Protein AF-A0A7K5AFE0-F1 (afdb_monomer)

Nearest PDB structures (foldseek):
  7egh-assembly1_f  TM=9.446E-01  e=2.004E-07  Homo sapiens
  7edx-assembly1_f  TM=9.447E-01  e=2.098E-07  Homo sapiens
  5fur-assembly1_K  TM=8.994E-01  e=3.032E-07  Homo sapiens
  5fur-assembly1_J  TM=9.263E-01  e=5.774E-07  Homo sapiens
  7kts-assembly1_F  TM=8.504E-01  e=9.514E-02  Homo sapiens

Secondary structure (DSSP, 8-state):
---GGG--------SS---TTGGGS-HHHHHHHHHHHHHHHSS-HHHHHHHHHHHHH-TT-GGGHHHHHHHHHGGGGGTT-HHHHHHHHHHHHHHHH-TT---TTHHHHHHHHHHHHHHS--GGGGSTTS-HHHHHHHHHHHHHHHHHHSHHHHHHHHHHHHHHHHHHHH-TTS-HHHHHHHHHHHHHH---

Organism: NCBI:txid1118519

Structure (mmCIF, N/CA/C/O backbone):
data_AF-A0A7K5AFE0-F1
#
_entry.id   AF-A0A7K5AFE0-F1
#
loop_
_atom_site.group_PDB
_atom_site.id
_atom_site.type_symbol
_atom_site.label_atom_id
_atom_site.label_alt_id
_atom_site.label_comp_id
_atom_site.label_asym_id
_atom_site.label_entity_id
_atom_site.label_seq_id
_atom_site.pdbx_PDB_ins_code
_atom_site.Cartn_x
_atom_site.Cartn_y
_atom_site.Cartn_z
_atom_site.occupancy
_atom_site.B_iso_or_equiv
_atom_site.auth_seq_id
_atom_site.auth_comp_id
_atom_site.auth_asym_id
_atom_site.auth_atom_id
_atom_site.pdbx_PDB_model_num
ATOM 1 N N . VAL A 1 1 ? 12.881 -7.864 16.162 1.00 34.25 1 VAL A N 1
ATOM 2 C CA . VAL A 1 1 ? 13.047 -6.557 15.485 1.00 34.25 1 VAL A CA 1
ATOM 3 C C . VAL A 1 1 ? 12.358 -5.499 16.336 1.00 34.25 1 VAL A C 1
ATOM 5 O O . VAL A 1 1 ? 11.159 -5.604 16.551 1.00 34.25 1 VAL A O 1
ATOM 8 N N . HIS A 1 2 ? 13.109 -4.570 16.933 1.00 27.45 2 HIS A N 1
ATOM 9 C CA . HIS A 1 2 ? 12.542 -3.479 17.733 1.00 27.45 2 HIS A CA 1
ATOM 10 C C . HIS A 1 2 ? 11.966 -2.448 16.761 1.00 27.45 2 HIS A C 1
ATOM 12 O O . HIS A 1 2 ? 12.715 -1.742 16.092 1.00 27.45 2 HIS A O 1
ATOM 18 N N . VAL A 1 3 ? 10.646 -2.433 16.597 1.00 38.06 3 VAL A N 1
ATOM 19 C CA . VAL A 1 3 ? 9.990 -1.513 15.670 1.00 38.06 3 VAL A CA 1
ATOM 20 C C . VAL A 1 3 ? 9.892 -0.147 16.352 1.00 38.06 3 VAL A C 1
ATOM 22 O O . VAL A 1 3 ? 9.158 0.022 17.323 1.00 38.06 3 VAL A O 1
ATOM 25 N N . SER A 1 4 ? 10.656 0.824 15.853 1.00 40.50 4 SER A N 1
ATOM 26 C CA . SER A 1 4 ? 10.898 2.154 16.436 1.00 40.50 4 SER A CA 1
ATOM 27 C C . SER A 1 4 ? 9.678 3.085 16.545 1.00 40.50 4 SER A C 1
ATOM 29 O O . SER A 1 4 ? 9.842 4.275 16.782 1.00 40.50 4 SER A O 1
ATOM 31 N N . TYR A 1 5 ? 8.446 2.590 16.396 1.00 45.12 5 TYR A N 1
ATOM 32 C CA . TYR A 1 5 ? 7.235 3.414 16.519 1.00 45.12 5 TYR A CA 1
ATOM 33 C C . TYR A 1 5 ? 6.861 3.752 17.970 1.00 45.12 5 TYR A C 1
ATOM 35 O O . TYR A 1 5 ? 5.897 4.482 18.189 1.00 45.12 5 TYR A O 1
ATOM 43 N N . LEU A 1 6 ? 7.586 3.209 18.952 1.00 40.53 6 LEU A N 1
ATOM 44 C CA . LEU A 1 6 ? 7.249 3.320 20.372 1.00 40.53 6 LEU A CA 1
ATOM 45 C C . LEU A 1 6 ? 8.209 4.193 21.187 1.00 40.53 6 LEU A C 1
ATOM 47 O O . LEU A 1 6 ? 7.890 4.476 22.338 1.00 40.53 6 LEU A O 1
ATOM 51 N N . ASP A 1 7 ? 9.342 4.636 20.632 1.00 36.66 7 ASP A N 1
ATOM 52 C CA . ASP A 1 7 ? 10.357 5.335 21.428 1.00 36.66 7 ASP A CA 1
ATOM 53 C C . ASP A 1 7 ? 10.446 6.824 21.071 1.00 36.66 7 ASP A C 1
ATOM 55 O O . ASP A 1 7 ? 10.984 7.230 20.041 1.00 36.66 7 ASP A O 1
ATOM 59 N N . GLY A 1 8 ? 9.865 7.656 21.935 1.00 40.66 8 GLY A N 1
ATOM 60 C CA . GLY A 1 8 ? 9.765 9.108 21.788 1.00 40.66 8 GLY A CA 1
ATOM 61 C C . GLY A 1 8 ? 11.057 9.874 22.085 1.00 40.66 8 GLY A C 1
ATOM 62 O O . GLY A 1 8 ? 10.986 10.989 22.601 1.00 40.66 8 GLY A O 1
ATOM 63 N N . LYS A 1 9 ? 12.237 9.306 21.809 1.00 38.81 9 LYS A N 1
ATOM 64 C CA . LYS A 1 9 ? 13.525 9.995 21.985 1.00 38.81 9 LYS A CA 1
ATOM 65 C C . LYS A 1 9 ? 14.525 9.630 20.890 1.00 38.81 9 LYS A C 1
ATOM 67 O O . LYS A 1 9 ? 15.279 8.673 21.005 1.00 38.81 9 LYS A O 1
ATOM 72 N N . GLY A 1 10 ? 14.585 10.468 19.860 1.00 30.08 10 GLY A N 1
ATOM 73 C CA . GLY A 1 10 ? 15.650 10.442 18.862 1.00 30.08 10 GLY A CA 1
ATOM 74 C C . GLY A 1 10 ? 15.588 11.672 17.967 1.00 30.08 10 GLY A C 1
ATOM 75 O O . GLY A 1 10 ? 14.703 11.784 17.129 1.00 30.08 10 GLY A O 1
ATOM 76 N N . ASN A 1 11 ? 16.516 12.606 18.172 1.00 40.31 11 ASN A N 1
ATOM 77 C CA . ASN A 1 11 ? 16.779 13.726 17.268 1.00 40.31 11 ASN A CA 1
ATOM 78 C C . ASN A 1 11 ? 17.201 13.175 15.899 1.00 40.31 11 ASN A C 1
ATOM 80 O O . ASN A 1 11 ? 18.209 12.479 15.868 1.00 40.31 11 ASN A O 1
ATOM 84 N N . LEU A 1 12 ? 16.482 13.508 14.820 1.00 35.62 12 LEU A N 1
ATOM 85 C CA . LEU A 1 12 ? 16.911 13.522 13.409 1.00 35.62 12 LEU A CA 1
ATOM 86 C C . LEU A 1 12 ? 15.818 14.243 12.580 1.00 35.62 12 LEU A C 1
ATOM 88 O O . LEU A 1 12 ? 14.652 14.250 12.959 1.00 35.62 12 LEU A O 1
ATOM 92 N N . GLU A 1 13 ? 16.247 14.910 11.509 1.00 30.45 13 GLU A N 1
ATOM 93 C CA . GLU A 1 13 ? 15.570 15.888 10.627 1.00 30.45 13 GLU A CA 1
ATOM 94 C C . GLU A 1 13 ? 14.083 15.629 10.260 1.00 30.45 13 GLU A C 1
ATOM 96 O O . GLU A 1 13 ? 13.631 14.485 10.298 1.00 30.45 13 GLU A O 1
ATOM 101 N N . PRO A 1 14 ? 13.293 16.662 9.864 1.00 35.84 14 PRO A N 1
ATOM 102 C CA . PRO A 1 14 ? 11.829 16.603 9.821 1.00 35.84 14 PRO A CA 1
ATOM 103 C C . PRO A 1 14 ? 11.301 15.805 8.617 1.00 35.84 14 PRO A C 1
ATOM 105 O O . PRO A 1 14 ? 10.732 16.348 7.672 1.00 35.84 14 PRO A O 1
ATOM 108 N N . GLN A 1 15 ? 11.441 14.485 8.664 1.00 39.41 15 GLN A N 1
ATOM 109 C CA . GLN A 1 15 ? 10.591 13.576 7.911 1.00 39.41 15 GLN A CA 1
ATOM 110 C C . GLN A 1 15 ? 9.319 13.366 8.720 1.00 39.41 15 GLN A C 1
ATOM 112 O O . GLN A 1 15 ? 9.342 12.646 9.710 1.00 39.41 15 GLN A O 1
ATOM 117 N N . GLY A 1 16 ? 8.248 14.055 8.304 1.00 42.41 16 GLY A N 1
ATOM 118 C CA . GLY A 1 16 ? 6.865 13.855 8.749 1.00 42.41 16 GLY A CA 1
ATOM 119 C C . GLY A 1 16 ? 6.759 13.426 10.204 1.00 42.41 16 GLY A C 1
ATOM 120 O O . GLY A 1 16 ? 6.582 12.238 10.469 1.00 42.41 16 GLY A O 1
ATOM 121 N N . SER A 1 17 ? 6.916 14.387 11.118 1.00 38.59 17 SER A N 1
ATOM 122 C CA . SER A 1 17 ? 6.748 14.165 12.549 1.00 38.59 17 SER A CA 1
ATOM 123 C C . SER A 1 17 ? 5.548 13.253 12.792 1.00 38.59 17 SER A C 1
ATOM 125 O O . SER A 1 17 ? 4.467 13.491 12.244 1.00 38.59 17 SER A O 1
ATOM 127 N N . VAL A 1 18 ? 5.733 12.219 13.630 1.00 48.12 18 VAL A N 1
ATOM 128 C CA . VAL A 1 18 ? 4.611 11.613 14.360 1.00 48.12 18 VAL A CA 1
ATOM 129 C C . VAL A 1 18 ? 3.761 12.803 14.784 1.00 48.12 18 VAL A C 1
ATOM 131 O O . VAL A 1 18 ? 4.328 13.713 15.408 1.00 48.12 18 VAL A O 1
ATOM 134 N N . PRO A 1 19 ? 2.484 12.908 14.366 1.00 46.47 19 PRO A N 1
ATOM 135 C CA . PRO A 1 19 ? 1.716 14.086 14.713 1.00 46.47 19 PRO A CA 1
ATOM 136 C C . PRO A 1 19 ? 1.857 14.265 16.221 1.00 46.47 19 PRO A C 1
ATOM 138 O O . PRO A 1 19 ? 1.847 13.277 16.963 1.00 46.47 19 PRO A O 1
ATOM 141 N N . SER A 1 20 ? 2.038 15.508 16.670 1.00 46.28 20 SER A N 1
ATOM 142 C CA . SER A 1 20 ? 2.162 15.915 18.080 1.00 46.28 20 SER A CA 1
ATOM 143 C C . SER A 1 20 ? 0.898 15.590 18.917 1.00 46.28 20 SER A C 1
ATOM 145 O O . SER A 1 20 ? 0.589 16.267 19.889 1.00 46.28 20 SER A O 1
ATOM 147 N N . ALA A 1 21 ? 0.154 14.566 18.506 1.00 49.53 21 ALA A N 1
ATOM 148 C CA . ALA A 1 21 ? -1.173 14.132 18.870 1.00 49.53 21 ALA A CA 1
ATOM 149 C C . ALA A 1 21 ? -1.161 12.820 19.671 1.00 49.53 21 ALA A C 1
ATOM 151 O O . ALA A 1 21 ? -2.219 12.349 20.072 1.00 49.53 21 ALA A O 1
ATOM 152 N N . VAL A 1 22 ? -0.015 12.182 19.956 1.00 50.69 22 VAL A N 1
ATOM 153 C CA . VAL A 1 22 ? -0.033 11.054 20.921 1.00 50.69 22 VAL A CA 1
ATOM 154 C C . VAL A 1 22 ? -0.581 11.530 22.282 1.00 50.69 22 VAL A C 1
ATOM 156 O O . VAL A 1 22 ? -1.236 10.764 22.977 1.00 50.69 22 VAL A O 1
ATOM 159 N N . SER A 1 23 ? -0.435 12.822 22.601 1.00 52.59 23 SER A N 1
ATOM 160 C CA . SER A 1 23 ? -1.019 13.476 23.781 1.00 52.59 23 SER A CA 1
ATOM 161 C C . SER A 1 23 ? -2.531 13.750 23.713 1.00 52.59 23 SER A C 1
ATOM 163 O O . SER A 1 23 ? -3.082 14.233 24.698 1.00 52.59 23 SER A O 1
ATOM 165 N N . THR A 1 24 ? -3.218 13.467 22.599 1.00 70.06 24 THR A N 1
ATOM 166 C CA . THR A 1 24 ? -4.665 13.731 22.440 1.00 70.06 24 THR A CA 1
ATOM 167 C C . THR A 1 24 ? -5.524 12.471 22.342 1.00 70.06 24 THR A C 1
ATOM 169 O O . THR A 1 24 ? -6.743 12.578 22.221 1.00 70.06 24 THR A O 1
ATOM 172 N N . LEU A 1 25 ? -4.924 11.276 22.365 1.00 85.12 25 LEU A N 1
ATOM 173 C CA . LEU A 1 25 ? -5.684 10.027 22.419 1.00 85.12 25 LEU A CA 1
ATOM 174 C C . LEU A 1 25 ? -6.084 9.708 23.858 1.00 85.12 25 LEU A C 1
ATOM 176 O O . LEU A 1 25 ? -5.315 9.925 24.790 1.00 85.12 25 LEU A O 1
ATOM 180 N N . THR A 1 26 ? -7.275 9.140 24.031 1.00 91.69 26 THR A N 1
ATOM 181 C CA . THR A 1 26 ? -7.642 8.520 25.307 1.00 91.69 26 THR A CA 1
ATOM 182 C C . THR A 1 26 ? -6.790 7.273 25.544 1.00 91.69 26 THR A C 1
ATOM 184 O O . THR A 1 26 ? -6.351 6.620 24.592 1.00 91.69 26 THR A O 1
ATOM 187 N N . ASP A 1 27 ? -6.611 6.889 26.809 1.00 92.31 27 ASP A N 1
ATOM 188 C CA . ASP A 1 27 ? -5.892 5.659 27.170 1.00 92.31 27 ASP A CA 1
ATOM 189 C C . ASP A 1 27 ? -6.473 4.418 26.481 1.00 92.31 27 ASP A C 1
ATOM 191 O O . ASP A 1 27 ? -5.738 3.509 26.097 1.00 92.31 27 ASP A O 1
ATOM 195 N N . GLU A 1 28 ? -7.795 4.374 26.296 1.00 93.44 28 GLU A N 1
ATOM 196 C CA . GLU A 1 28 ? -8.475 3.282 25.597 1.00 93.44 28 GLU A CA 1
ATOM 197 C C . GLU A 1 28 ? -8.104 3.227 24.112 1.00 93.44 28 GLU A C 1
ATOM 199 O O . GLU A 1 28 ? -7.771 2.155 23.605 1.00 93.44 28 GLU A O 1
ATOM 204 N N . LEU A 1 29 ? -8.101 4.373 23.421 1.00 94.19 29 LEU A N 1
ATOM 205 C CA . LEU A 1 29 ? -7.719 4.4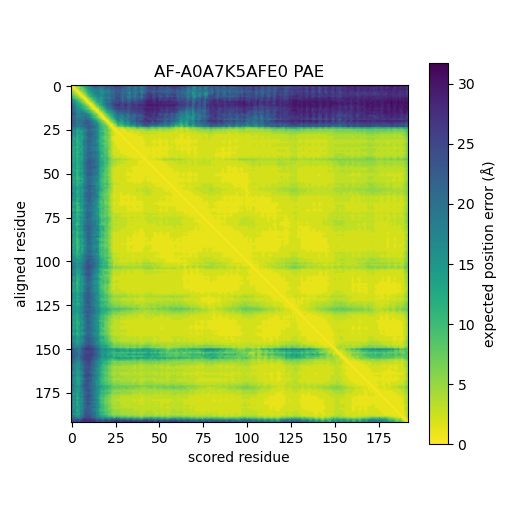51 22.009 1.00 94.19 29 LEU A CA 1
ATOM 206 C C . LEU A 1 29 ? -6.237 4.128 21.810 1.00 94.19 29 LEU A C 1
ATOM 208 O O . LEU A 1 29 ? -5.889 3.415 20.869 1.00 94.19 29 LEU A O 1
ATOM 212 N N . LEU A 1 30 ? -5.369 4.597 22.711 1.00 93.88 30 LEU A N 1
ATOM 213 C CA . LEU A 1 30 ? -3.944 4.282 22.674 1.00 93.88 30 LEU A CA 1
ATOM 214 C C . LEU A 1 30 ? -3.699 2.783 22.887 1.00 93.88 30 LEU A C 1
ATOM 216 O O . LEU A 1 30 ? -2.960 2.166 22.116 1.00 93.88 30 LEU A O 1
ATOM 220 N N . LYS A 1 31 ? -4.353 2.174 23.885 1.00 95.56 31 LYS A N 1
ATOM 221 C CA . LYS A 1 31 ? -4.280 0.724 24.115 1.00 95.56 31 LYS A CA 1
ATOM 222 C C . LYS A 1 31 ? -4.774 -0.042 22.898 1.00 95.56 31 LYS A C 1
ATOM 224 O O . LYS A 1 31 ? -4.084 -0.956 22.455 1.00 95.56 31 LYS A O 1
ATOM 229 N N . TYR A 1 32 ? -5.923 0.328 22.338 1.00 97.12 32 TYR A N 1
ATOM 230 C CA . TYR A 1 32 ? -6.453 -0.313 21.137 1.00 97.12 32 TYR A CA 1
ATOM 231 C C . TYR A 1 32 ? -5.453 -0.227 19.971 1.00 97.12 32 TYR A C 1
ATOM 233 O O . TYR A 1 32 ? -5.107 -1.252 19.385 1.00 97.12 32 TYR A O 1
ATOM 241 N N . TYR A 1 33 ? -4.912 0.965 19.692 1.00 96.81 33 TYR A N 1
ATOM 242 C CA . TYR A 1 33 ? -3.908 1.177 18.646 1.00 96.81 33 TYR A CA 1
ATOM 243 C C . TYR A 1 33 ? -2.680 0.272 18.827 1.00 96.81 33 TYR A C 1
ATOM 245 O O . TYR A 1 33 ? -2.241 -0.377 17.874 1.00 96.81 33 TYR A O 1
ATOM 253 N N . GLN A 1 34 ? -2.153 0.177 20.051 1.00 96.00 34 GLN A N 1
ATOM 254 C CA . GLN A 1 34 ? -1.007 -0.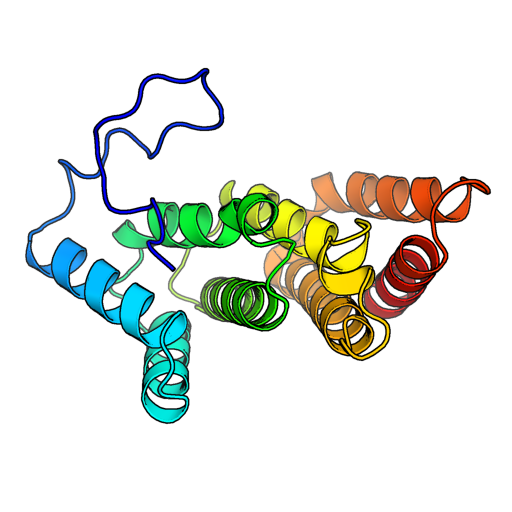677 20.369 1.00 96.00 34 GLN A CA 1
ATOM 255 C C . GLN A 1 34 ? -1.318 -2.167 20.170 1.00 96.00 34 GLN A C 1
ATOM 257 O O . GLN A 1 34 ? -0.512 -2.881 19.572 1.00 96.00 34 GLN A O 1
ATOM 262 N N . HIS A 1 35 ? -2.481 -2.640 20.632 1.00 97.06 35 HIS A N 1
ATOM 263 C CA . HIS A 1 35 ? -2.881 -4.044 20.495 1.00 97.06 35 HIS A CA 1
ATOM 264 C C . HIS A 1 35 ? -3.058 -4.436 19.030 1.00 97.06 35 HIS A C 1
ATOM 266 O O . HIS A 1 35 ? -2.531 -5.462 18.606 1.00 97.06 35 HIS A O 1
ATOM 272 N N . VAL A 1 36 ? -3.741 -3.601 18.247 1.00 97.88 36 VAL A N 1
ATOM 273 C CA . VAL A 1 36 ? -3.977 -3.844 16.819 1.00 97.88 36 VAL A CA 1
ATOM 274 C C . VAL A 1 36 ? -2.668 -3.811 16.040 1.00 97.88 36 VAL A C 1
ATOM 276 O O . VAL A 1 36 ? -2.403 -4.716 15.254 1.00 97.88 36 VAL A O 1
ATOM 279 N N . THR A 1 37 ? -1.802 -2.827 16.290 1.00 96.88 37 THR A N 1
ATOM 280 C CA . THR A 1 37 ? -0.499 -2.743 15.611 1.00 96.88 37 THR A CA 1
ATOM 281 C C . THR A 1 37 ? 0.363 -3.966 15.923 1.00 96.88 37 THR A C 1
ATOM 283 O O . THR A 1 37 ? 0.931 -4.570 15.016 1.00 96.88 37 THR A O 1
ATOM 286 N N . ARG A 1 38 ? 0.410 -4.395 17.192 1.00 96.88 38 ARG A N 1
ATOM 287 C CA . ARG A 1 38 ? 1.136 -5.605 17.600 1.00 96.88 38 ARG A CA 1
ATOM 288 C C . ARG A 1 38 ? 0.548 -6.874 16.983 1.00 96.88 38 ARG A C 1
ATOM 290 O O . ARG A 1 38 ? 1.306 -7.747 16.581 1.00 96.88 38 ARG A O 1
ATOM 297 N N . ALA A 1 39 ? -0.775 -6.976 16.917 1.00 98.06 39 ALA A N 1
ATOM 298 C CA . ALA A 1 39 ? -1.471 -8.100 16.304 1.00 98.06 39 ALA A CA 1
ATOM 299 C C . ALA A 1 39 ? -1.163 -8.215 14.806 1.00 98.06 39 ALA A C 1
ATOM 301 O O . ALA A 1 39 ? -0.851 -9.298 14.323 1.00 98.06 39 ALA A O 1
ATOM 302 N N . VAL A 1 40 ? -1.221 -7.101 14.070 1.00 97.94 40 VAL A N 1
ATOM 303 C CA . VAL A 1 40 ? -1.017 -7.116 12.615 1.00 97.94 40 VAL A CA 1
ATOM 304 C C . VAL A 1 40 ? 0.452 -7.313 12.235 1.00 97.94 40 VAL A C 1
ATOM 306 O O . VAL A 1 40 ? 0.735 -7.989 11.246 1.00 97.94 40 VAL A O 1
ATOM 309 N N . LEU A 1 4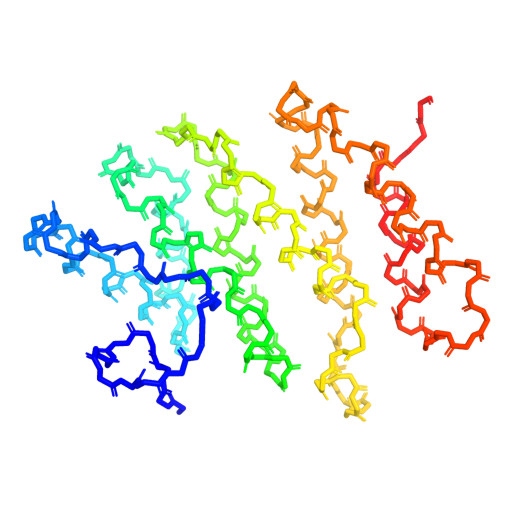1 ? 1.387 -6.750 13.004 1.00 95.94 41 LEU A N 1
ATOM 310 C CA . LEU A 1 41 ? 2.827 -6.836 12.725 1.00 95.94 41 LEU A CA 1
ATOM 311 C C . LEU A 1 41 ? 3.530 -8.010 13.432 1.00 95.94 41 LEU A C 1
ATOM 313 O O . LEU A 1 41 ? 4.736 -8.172 13.265 1.00 95.94 41 LEU A O 1
ATOM 317 N N . GLY A 1 42 ? 2.803 -8.800 14.228 1.00 95.19 42 GLY A N 1
ATOM 318 C CA . GLY A 1 42 ? 3.331 -9.935 14.992 1.00 95.19 42 GLY A CA 1
ATOM 319 C C . GLY A 1 42 ? 3.126 -11.295 14.322 1.00 95.19 42 GLY A C 1
ATOM 320 O O . GLY A 1 42 ? 2.464 -11.415 13.297 1.00 95.19 42 GLY A O 1
ATOM 321 N N . ASP A 1 43 ? 3.652 -12.350 14.935 1.00 94.81 43 ASP A N 1
ATOM 322 C CA . ASP A 1 43 ? 3.809 -13.655 14.272 1.00 94.81 43 ASP A CA 1
ATOM 323 C C . ASP A 1 43 ? 2.547 -14.539 14.251 1.00 94.81 43 ASP A C 1
ATOM 325 O O . ASP A 1 43 ? 2.559 -15.589 13.618 1.00 94.81 43 ASP A O 1
ATOM 329 N N . ASP A 1 44 ? 1.452 -14.144 14.915 1.00 97.44 44 ASP A N 1
ATOM 330 C CA . ASP A 1 44 ? 0.203 -14.922 14.969 1.00 97.44 44 ASP A CA 1
ATOM 331 C C . ASP A 1 44 ? -0.729 -14.577 13.784 1.00 97.44 44 ASP A C 1
ATOM 333 O O . ASP A 1 44 ? -1.333 -13.495 13.769 1.00 97.44 44 ASP A O 1
ATOM 337 N N . PRO A 1 45 ? -0.920 -15.484 12.802 1.00 95.38 45 PRO A N 1
ATOM 338 C CA . PRO A 1 45 ? -1.737 -15.204 11.622 1.00 95.38 45 PRO A CA 1
ATOM 339 C C . PRO A 1 45 ? -3.235 -15.087 11.928 1.00 95.38 45 PRO A C 1
ATOM 341 O O . PRO A 1 45 ? -3.954 -14.375 11.223 1.00 95.38 45 PRO A O 1
ATOM 344 N N . GLN A 1 46 ? -3.732 -15.780 12.961 1.00 97.56 46 GLN A N 1
ATOM 345 C CA . GLN A 1 46 ? -5.142 -15.698 13.348 1.00 97.56 46 GLN A CA 1
ATOM 346 C C . GLN A 1 46 ? -5.420 -14.355 14.008 1.00 97.56 46 GLN A C 1
ATOM 348 O O . GLN A 1 46 ? -6.388 -13.679 13.653 1.00 97.56 46 GLN A O 1
ATOM 353 N N . LEU A 1 47 ? -4.533 -13.931 14.908 1.00 97.81 47 LEU A N 1
ATOM 354 C CA . LEU A 1 47 ? -4.642 -12.632 15.555 1.00 97.81 47 LEU A CA 1
ATOM 355 C C . LEU A 1 47 ? -4.497 -11.485 14.544 1.00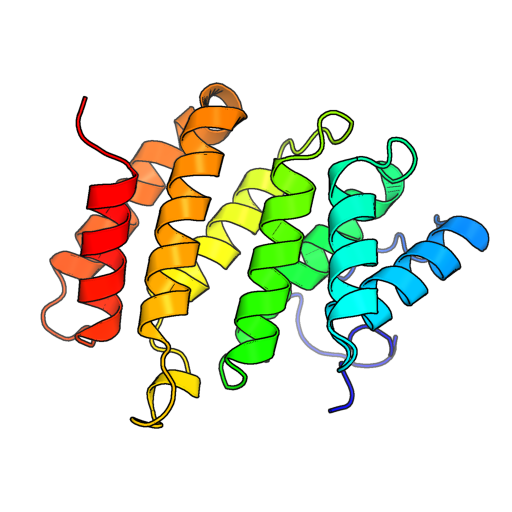 97.81 47 LEU A C 1
ATOM 357 O O . LEU A 1 47 ? -5.296 -10.547 14.570 1.00 97.81 47 LEU A O 1
ATOM 361 N N . MET A 1 48 ? -3.555 -11.592 13.600 1.00 98.25 48 MET A N 1
ATOM 362 C CA . MET A 1 48 ? -3.426 -10.660 12.476 1.00 98.25 48 MET A CA 1
ATOM 363 C C . MET A 1 48 ? -4.735 -10.562 11.684 1.00 98.25 48 MET A C 1
ATOM 365 O O . MET A 1 48 ? -5.218 -9.460 11.423 1.00 98.25 48 MET A O 1
ATOM 369 N N . LYS A 1 49 ? -5.337 -11.701 11.314 1.00 98.19 49 LYS A N 1
ATOM 370 C CA . LYS A 1 49 ? -6.592 -11.736 10.551 1.00 98.19 49 LYS A CA 1
ATOM 371 C C . LYS A 1 49 ? -7.736 -11.049 11.300 1.00 98.19 49 LYS A C 1
ATOM 373 O O . LYS A 1 49 ? -8.454 -10.253 10.696 1.00 98.19 49 LYS A O 1
ATOM 378 N N . VAL A 1 50 ? -7.889 -11.328 12.596 1.00 98.50 50 VAL A N 1
ATOM 379 C CA . VAL A 1 50 ? -8.912 -10.696 13.447 1.00 98.50 50 VAL A CA 1
ATOM 380 C C . VAL A 1 50 ? -8.696 -9.184 13.518 1.00 98.50 50 VAL A C 1
ATOM 382 O O . VAL A 1 50 ? -9.637 -8.423 13.310 1.00 98.50 50 VAL A O 1
ATOM 385 N N . ALA A 1 51 ? -7.458 -8.739 13.738 1.00 98.62 51 ALA A N 1
ATOM 386 C CA . ALA A 1 51 ? -7.134 -7.319 13.829 1.00 98.62 51 ALA A CA 1
ATOM 387 C C . ALA A 1 51 ? -7.379 -6.565 12.509 1.00 98.62 51 ALA A C 1
ATOM 389 O O . ALA A 1 51 ? -7.918 -5.461 12.522 1.00 98.62 51 ALA A O 1
ATOM 390 N N . LEU A 1 52 ? -7.046 -7.164 11.361 1.00 98.62 52 LEU A N 1
ATOM 391 C CA . LEU A 1 52 ? -7.333 -6.579 10.045 1.00 98.62 52 LEU A CA 1
ATOM 392 C C . LEU A 1 52 ? -8.841 -6.485 9.768 1.00 98.62 52 LEU A C 1
ATOM 394 O O . LEU A 1 52 ? -9.310 -5.476 9.242 1.00 98.62 52 LEU A O 1
ATOM 398 N N . GLN A 1 53 ? -9.613 -7.509 10.144 1.00 98.56 53 GLN A N 1
ATOM 399 C CA . GLN A 1 53 ? -11.069 -7.499 9.986 1.00 98.56 53 GLN A CA 1
ATOM 400 C C . GLN A 1 53 ? -11.735 -6.435 10.871 1.00 98.56 53 GLN A C 1
ATOM 402 O O . GLN A 1 53 ? -12.680 -5.771 10.433 1.00 98.56 53 GLN A O 1
ATOM 407 N N . ASP A 1 54 ? -11.222 -6.239 12.086 1.00 98.56 54 ASP A N 1
ATOM 408 C CA . ASP A 1 54 ? -11.667 -5.159 12.962 1.00 98.56 54 ASP A CA 1
ATOM 409 C C . ASP A 1 54 ? -11.326 -3.791 12.352 1.00 98.56 54 ASP A C 1
ATOM 411 O O . ASP A 1 54 ? -12.223 -2.973 12.160 1.00 98.56 54 ASP A O 1
ATOM 415 N N . LEU A 1 55 ? -10.084 -3.572 11.897 1.00 98.44 55 LEU A N 1
ATOM 416 C CA . LEU A 1 55 ? -9.693 -2.337 11.198 1.00 98.44 55 LEU A CA 1
ATOM 417 C C . LEU A 1 55 ? -10.575 -2.016 9.987 1.00 98.44 55 LEU A C 1
ATOM 419 O O . LEU A 1 55 ? -10.817 -0.845 9.698 1.00 98.44 55 LEU A O 1
ATOM 423 N N . GLN A 1 56 ? -11.054 -3.038 9.280 1.00 98.38 56 GLN A N 1
ATOM 424 C CA . GLN A 1 56 ? -11.906 -2.880 8.106 1.00 98.38 56 GLN A CA 1
ATOM 425 C C . GLN A 1 56 ? -13.346 -2.457 8.445 1.00 98.38 56 GLN A C 1
ATOM 427 O O . GLN A 1 56 ? -14.035 -1.927 7.579 1.00 98.38 56 GLN A O 1
ATOM 432 N N . SER A 1 57 ? -13.836 -2.696 9.663 1.00 98.00 57 SER A N 1
ATOM 433 C CA . SER A 1 57 ? -15.271 -2.563 9.980 1.00 98.00 57 SER A CA 1
ATOM 434 C C . SER A 1 57 ? -15.586 -1.755 11.239 1.00 98.00 57 SER A C 1
ATOM 436 O O . SER A 1 57 ? -16.735 -1.366 11.447 1.00 98.00 57 SER A O 1
ATOM 438 N N . ASN A 1 58 ? -14.588 -1.459 12.068 1.00 97.94 58 ASN A N 1
ATOM 439 C CA . ASN A 1 58 ? -14.765 -0.731 13.312 1.00 97.94 58 ASN A CA 1
ATOM 440 C C . ASN A 1 58 ? -15.061 0.752 13.037 1.00 97.94 58 ASN A C 1
ATOM 442 O O . ASN A 1 58 ? -14.284 1.453 12.390 1.00 97.94 58 ASN A O 1
ATOM 446 N N . SER A 1 59 ? -16.191 1.246 13.544 1.00 97.31 59 SER A N 1
ATOM 447 C CA . SER A 1 59 ? -16.621 2.639 13.378 1.00 97.31 59 SER A CA 1
ATOM 448 C C . SER A 1 59 ? -15.994 3.607 14.385 1.00 97.31 59 SER A C 1
ATOM 450 O O . SER A 1 59 ? -16.101 4.821 14.228 1.00 97.31 59 SER A O 1
ATOM 452 N N . LYS A 1 60 ? -15.318 3.094 15.420 1.00 96.38 60 LYS A N 1
ATOM 453 C CA . LYS A 1 60 ? -14.794 3.886 16.546 1.00 96.38 60 LYS A CA 1
ATOM 454 C C . LYS A 1 60 ? -13.338 4.321 16.369 1.00 96.38 60 LYS A C 1
ATOM 456 O O . LYS A 1 60 ? -12.774 4.943 17.264 1.00 96.38 60 LYS A O 1
ATOM 461 N N . ILE A 1 61 ? -12.724 4.016 15.225 1.00 95.88 61 ILE A N 1
ATOM 462 C CA . ILE A 1 61 ? -11.283 4.211 14.999 1.00 95.88 61 ILE A CA 1
ATOM 463 C C . ILE A 1 61 ? -10.942 5.447 14.161 1.00 95.88 61 ILE A C 1
ATOM 465 O O . ILE A 1 61 ? -9.785 5.626 13.789 1.00 95.88 61 ILE A O 1
ATOM 469 N N . ALA A 1 62 ? -11.908 6.328 13.880 1.00 95.00 62 ALA A N 1
ATOM 470 C CA . ALA A 1 62 ? -11.676 7.529 13.073 1.00 95.00 62 ALA A CA 1
ATOM 471 C C . ALA A 1 62 ? -10.528 8.401 13.621 1.00 95.00 62 ALA A C 1
ATOM 473 O O . ALA A 1 62 ? -9.670 8.843 12.860 1.00 95.00 62 ALA A O 1
ATOM 474 N N . ALA A 1 63 ? -10.447 8.564 14.947 1.00 94.19 63 ALA A N 1
ATOM 475 C CA . ALA A 1 63 ? -9.366 9.302 15.608 1.00 94.19 63 ALA A CA 1
ATOM 476 C C . ALA A 1 63 ? -7.980 8.640 15.459 1.00 94.19 63 ALA A C 1
ATOM 478 O O . ALA A 1 63 ? -6.961 9.303 15.630 1.00 94.19 63 ALA A O 1
ATOM 479 N N . LEU A 1 64 ? -7.929 7.346 15.127 1.00 96.25 64 LEU A N 1
ATOM 480 C CA . LEU A 1 64 ? -6.695 6.571 14.981 1.00 96.25 64 LEU A CA 1
ATOM 481 C C . LEU A 1 64 ? -6.181 6.500 13.540 1.00 96.25 64 LEU A C 1
ATOM 483 O O . LEU A 1 64 ? -5.043 6.081 13.320 1.00 96.25 64 LEU A O 1
ATOM 487 N N . LEU A 1 65 ? -6.980 6.936 12.561 1.00 96.56 65 LEU A N 1
ATOM 488 C CA . LEU A 1 65 ? -6.603 6.939 11.147 1.00 96.56 65 LEU A CA 1
ATOM 489 C C . LEU A 1 65 ? -5.211 7.557 10.887 1.00 96.56 65 LEU A C 1
ATOM 491 O O . LEU A 1 65 ? -4.422 6.908 10.197 1.00 96.56 65 LEU A O 1
ATOM 495 N N . PRO A 1 66 ? -4.839 8.726 11.453 1.00 95.81 66 PRO A N 1
ATOM 496 C CA . PRO A 1 66 ? -3.528 9.325 11.188 1.00 95.81 66 PRO A CA 1
ATOM 497 C C . PRO A 1 66 ? -2.359 8.433 11.638 1.00 95.81 66 PRO A C 1
ATOM 499 O O . PRO A 1 66 ? -1.314 8.407 10.992 1.00 95.81 66 PRO A O 1
ATOM 502 N N . TYR A 1 67 ? -2.542 7.668 12.717 1.00 96.44 67 TYR A N 1
ATOM 503 C CA . TYR A 1 67 ? -1.518 6.792 13.291 1.00 96.44 67 TYR A CA 1
ATOM 504 C C . TYR A 1 67 ? -1.355 5.524 12.458 1.00 96.44 67 TYR A C 1
ATOM 506 O O . TYR A 1 67 ? -0.233 5.134 12.146 1.00 96.44 67 TYR A O 1
ATOM 514 N N . PHE A 1 68 ? -2.455 4.912 12.013 1.00 98.12 68 PHE A N 1
ATOM 515 C CA . PHE A 1 68 ? -2.365 3.759 11.115 1.00 98.12 68 PHE A CA 1
ATOM 516 C C . PHE A 1 68 ? -1.787 4.139 9.745 1.00 98.12 68 PHE A C 1
ATOM 518 O O . PHE A 1 68 ? -0.990 3.387 9.187 1.00 98.12 68 PHE A O 1
ATOM 525 N N . VAL A 1 69 ? -2.110 5.325 9.221 1.00 97.88 69 VAL A N 1
ATOM 526 C CA . VAL A 1 69 ? -1.492 5.846 7.988 1.00 97.88 69 VAL A CA 1
ATOM 527 C C . VAL A 1 69 ? 0.007 6.096 8.182 1.00 97.88 69 VAL A C 1
ATOM 529 O O . VAL A 1 69 ? 0.798 5.804 7.283 1.00 97.88 69 VAL A O 1
ATOM 532 N N . TYR A 1 70 ? 0.422 6.577 9.356 1.00 96.06 70 TYR A N 1
ATOM 533 C CA . TYR A 1 70 ? 1.836 6.721 9.702 1.00 96.06 70 TYR A CA 1
ATOM 534 C C . TYR A 1 70 ? 2.564 5.366 9.737 1.00 96.06 70 TYR A C 1
ATOM 536 O O . TYR A 1 70 ? 3.624 5.236 9.127 1.00 96.06 70 TYR A O 1
ATOM 544 N N . VAL A 1 71 ? 1.962 4.331 10.338 1.00 97.38 71 VAL A N 1
ATOM 545 C CA . VAL A 1 71 ? 2.497 2.955 10.307 1.00 97.38 71 VAL A CA 1
ATOM 546 C C . VAL A 1 71 ? 2.682 2.474 8.863 1.00 97.38 71 VAL A C 1
ATOM 548 O O . VAL A 1 71 ? 3.765 2.025 8.494 1.00 97.38 71 VAL A O 1
ATOM 551 N N . VAL A 1 72 ? 1.672 2.650 8.003 1.00 98.50 72 VAL A N 1
ATOM 552 C CA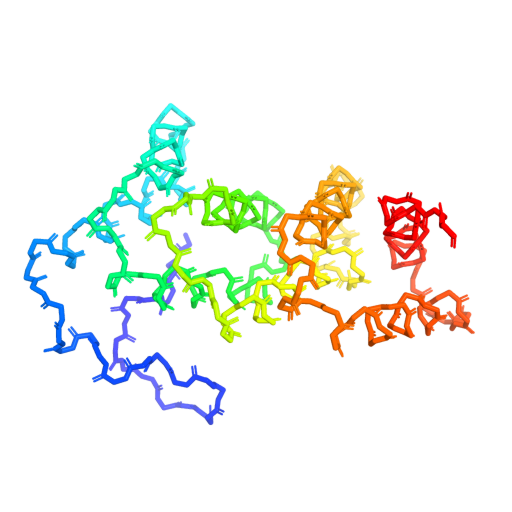 . VAL A 1 72 ? 1.752 2.302 6.569 1.00 98.50 72 VAL A CA 1
ATOM 553 C C . VAL A 1 72 ? 2.794 3.143 5.817 1.00 98.50 72 VAL A C 1
ATOM 555 O O . VAL A 1 72 ? 3.401 2.674 4.856 1.00 98.50 72 VAL A O 1
ATOM 558 N N . SER A 1 73 ? 3.051 4.383 6.230 1.00 97.19 73 SER A N 1
ATOM 559 C CA . SER A 1 73 ? 4.089 5.236 5.626 1.00 97.19 73 SER A CA 1
ATOM 560 C C . SER A 1 73 ? 5.511 4.732 5.903 1.00 97.19 73 SER A C 1
ATOM 562 O O . SER A 1 73 ? 6.448 5.087 5.188 1.00 97.19 73 SER A O 1
ATOM 564 N N . GLY A 1 74 ? 5.670 3.842 6.885 1.00 96.12 74 GLY A N 1
ATOM 565 C CA . GLY A 1 74 ? 6.927 3.201 7.259 1.00 96.12 74 GLY A CA 1
ATOM 566 C C . GLY A 1 74 ? 7.463 2.139 6.294 1.00 96.12 74 GLY A C 1
ATOM 567 O O . GLY A 1 74 ? 8.493 1.538 6.582 1.00 96.12 74 GLY A O 1
ATOM 568 N N . VAL A 1 75 ? 6.833 1.901 5.137 1.00 97.81 75 VAL A N 1
ATOM 569 C CA . VAL A 1 75 ? 7.284 0.883 4.159 1.00 97.81 75 VAL A CA 1
ATOM 570 C C . VAL A 1 75 ? 8.769 0.995 3.790 1.00 97.81 75 VAL A C 1
ATOM 572 O O . VAL A 1 75 ? 9.439 -0.017 3.606 1.00 97.81 75 VAL A O 1
ATOM 575 N N . LYS A 1 76 ? 9.325 2.213 3.747 1.00 96.31 76 LYS A N 1
ATOM 576 C CA . LYS A 1 76 ? 10.743 2.436 3.425 1.00 96.31 76 LYS A CA 1
ATOM 577 C C . LYS A 1 76 ? 11.692 1.844 4.471 1.00 96.31 76 LYS A C 1
ATOM 579 O O . LYS A 1 76 ? 12.733 1.305 4.100 1.00 96.31 76 LYS A O 1
ATOM 584 N N . SER A 1 77 ? 11.344 1.915 5.760 1.00 97.00 77 SER A N 1
ATOM 585 C CA . SER A 1 77 ? 12.200 1.407 6.845 1.00 97.00 77 SER A CA 1
ATOM 586 C C . SER A 1 77 ? 12.208 -0.118 6.936 1.00 97.00 77 SER A C 1
ATOM 588 O O . SER A 1 77 ? 13.133 -0.689 7.506 1.00 97.00 77 SER A O 1
ATOM 590 N N . VAL A 1 78 ? 11.211 -0.782 6.347 1.00 97.06 78 VAL A N 1
ATOM 591 C CA . VAL A 1 78 ? 11.085 -2.248 6.321 1.00 97.06 78 VAL A CA 1
ATOM 592 C C . VAL A 1 78 ? 11.290 -2.829 4.920 1.00 97.06 78 VAL A C 1
ATOM 594 O O . VAL A 1 78 ? 10.875 -3.945 4.644 1.00 97.06 78 VAL A O 1
ATOM 597 N N . SER A 1 79 ? 11.973 -2.112 4.021 1.00 97.69 79 SER A N 1
ATOM 598 C CA . SER A 1 79 ? 12.195 -2.557 2.631 1.00 97.69 79 SER A CA 1
ATOM 599 C C . SER A 1 79 ? 12.937 -3.897 2.489 1.00 97.69 79 SER A C 1
ATOM 601 O O . SER A 1 79 ? 12.921 -4.503 1.418 1.00 97.69 79 SER A O 1
ATOM 603 N N . HIS A 1 80 ? 13.603 -4.349 3.553 1.00 97.06 80 HIS A N 1
ATOM 604 C CA . HIS A 1 80 ? 14.318 -5.622 3.648 1.00 97.06 80 HIS A CA 1
ATOM 605 C C . HIS A 1 80 ? 13.429 -6.787 4.104 1.00 97.06 80 HIS A C 1
ATOM 607 O O . HIS A 1 80 ? 13.824 -7.939 3.948 1.00 97.06 80 HIS A O 1
ATOM 613 N N . ASP A 1 81 ? 12.246 -6.499 4.646 1.00 97.50 81 ASP A N 1
ATOM 614 C CA . ASP A 1 81 ? 11.342 -7.473 5.247 1.00 97.50 81 ASP A CA 1
ATOM 615 C C . ASP A 1 81 ? 10.059 -7.572 4.412 1.00 97.50 81 ASP A C 1
ATOM 617 O O . ASP A 1 81 ? 9.139 -6.754 4.504 1.00 97.50 81 ASP A O 1
ATOM 621 N N . LEU A 1 82 ? 10.027 -8.585 3.544 1.00 97.44 82 LEU A N 1
ATOM 622 C CA . LEU A 1 82 ? 8.919 -8.820 2.621 1.00 97.44 82 LEU A CA 1
ATOM 623 C C . LEU A 1 82 ? 7.597 -9.089 3.353 1.00 97.44 82 LEU A C 1
ATOM 625 O O . LEU A 1 82 ? 6.532 -8.673 2.891 1.00 97.44 82 LEU A O 1
ATOM 629 N N . GLU A 1 83 ? 7.661 -9.760 4.498 1.00 97.06 83 GLU A N 1
ATOM 630 C CA . GLU A 1 83 ? 6.481 -10.111 5.273 1.00 97.06 83 GLU A CA 1
ATOM 631 C C . GLU A 1 83 ? 5.873 -8.868 5.931 1.00 97.06 83 GLU A C 1
ATOM 633 O O . GLU A 1 83 ? 4.665 -8.634 5.830 1.00 97.06 83 GLU A O 1
ATOM 638 N N . GLN A 1 84 ? 6.710 -8.015 6.527 1.00 98.00 84 GLN A N 1
ATOM 639 C CA . GLN A 1 84 ? 6.265 -6.743 7.098 1.00 98.00 84 GLN A CA 1
ATOM 640 C C . GLN A 1 84 ? 5.705 -5.804 6.026 1.00 98.00 84 GLN A C 1
ATOM 642 O O . GLN A 1 84 ? 4.647 -5.211 6.234 1.00 98.00 84 GLN A O 1
ATOM 647 N N . LEU A 1 85 ? 6.331 -5.717 4.847 1.00 98.56 85 LEU A N 1
ATOM 648 C CA . LEU A 1 85 ? 5.776 -4.961 3.717 1.00 98.56 85 LEU A CA 1
ATOM 649 C C . LEU A 1 85 ? 4.366 -5.442 3.345 1.00 98.56 85 LEU A C 1
ATOM 651 O O . LEU A 1 85 ? 3.465 -4.622 3.157 1.00 98.56 85 LEU A O 1
ATOM 655 N N . ASN A 1 86 ? 4.152 -6.758 3.288 1.00 98.31 86 ASN A N 1
ATOM 656 C CA . ASN A 1 86 ? 2.840 -7.325 2.990 1.00 98.31 86 ASN A CA 1
ATOM 657 C C . ASN A 1 86 ? 1.806 -6.974 4.079 1.00 98.31 86 ASN A C 1
ATOM 659 O O . ASN A 1 86 ? 0.698 -6.519 3.781 1.00 98.31 86 ASN A O 1
ATOM 663 N N . ARG A 1 87 ? 2.190 -7.083 5.357 1.00 98.56 87 ARG A N 1
ATOM 664 C CA . ARG A 1 87 ? 1.351 -6.695 6.506 1.00 98.56 87 ARG A CA 1
ATOM 665 C C . ARG A 1 87 ? 0.964 -5.214 6.454 1.00 98.56 87 ARG A C 1
ATOM 667 O O . ARG A 1 87 ? -0.208 -4.890 6.649 1.00 98.56 87 ARG A O 1
ATOM 674 N N . LEU A 1 88 ? 1.888 -4.319 6.095 1.00 98.75 88 LEU A N 1
ATOM 675 C CA . LEU A 1 88 ? 1.592 -2.893 5.908 1.00 98.75 88 LEU A CA 1
ATOM 676 C C . LEU A 1 88 ? 0.586 -2.648 4.771 1.00 98.75 88 LEU A C 1
ATOM 678 O O . LEU A 1 88 ? -0.340 -1.849 4.934 1.00 98.75 88 LEU A O 1
ATOM 682 N N . LEU A 1 89 ? 0.694 -3.360 3.643 1.00 98.75 89 LEU A N 1
ATOM 683 C CA . LEU A 1 89 ? -0.298 -3.258 2.565 1.00 98.75 89 LEU A CA 1
ATOM 684 C C . LEU A 1 89 ? -1.669 -3.836 2.970 1.00 98.75 89 LEU A C 1
ATOM 686 O O . LEU A 1 89 ? -2.707 -3.368 2.493 1.00 98.75 89 LEU A O 1
ATOM 690 N N . HIS A 1 90 ? -1.717 -4.821 3.870 1.00 98.75 90 HIS A N 1
ATOM 691 C CA . HIS A 1 90 ? -2.973 -5.296 4.456 1.00 98.75 90 HIS A CA 1
ATOM 692 C C . HIS A 1 90 ? -3.620 -4.271 5.396 1.00 98.75 90 HIS A C 1
ATOM 694 O O . HIS A 1 90 ? -4.843 -4.107 5.344 1.00 98.75 90 HIS A O 1
ATOM 700 N N . ILE A 1 91 ? -2.833 -3.530 6.188 1.00 98.69 91 ILE A N 1
ATOM 701 C CA . ILE A 1 91 ? -3.346 -2.386 6.962 1.00 98.69 91 ILE A CA 1
ATOM 702 C C . ILE A 1 91 ? -3.938 -1.355 6.004 1.00 98.69 91 ILE A C 1
ATOM 704 O O . ILE A 1 91 ? -5.102 -0.991 6.152 1.00 98.69 91 ILE A O 1
ATOM 708 N N . ALA A 1 92 ? -3.179 -0.946 4.980 1.00 98.62 92 ALA A N 1
ATOM 709 C CA . ALA A 1 92 ? -3.637 0.019 3.984 1.00 98.62 92 ALA A CA 1
ATOM 710 C C . ALA A 1 92 ? -4.983 -0.403 3.379 1.00 98.62 92 ALA A C 1
ATOM 712 O O . ALA A 1 92 ? -5.946 0.361 3.415 1.00 98.62 92 ALA A O 1
ATOM 713 N N . ARG A 1 93 ? -5.081 -1.651 2.900 1.00 98.62 93 ARG A N 1
ATOM 714 C CA . ARG A 1 93 ? -6.330 -2.212 2.374 1.00 98.62 93 ARG A CA 1
ATOM 715 C C . ARG A 1 93 ? -7.476 -2.120 3.380 1.00 98.62 93 ARG A C 1
ATOM 717 O O . ARG A 1 93 ? -8.566 -1.720 2.987 1.00 98.62 93 ARG A O 1
ATOM 724 N N . SER A 1 94 ? -7.246 -2.492 4.636 1.00 98.62 94 SER A N 1
ATOM 725 C CA . SER A 1 94 ? -8.289 -2.490 5.669 1.00 98.62 94 SER A CA 1
ATOM 726 C C . SER A 1 94 ? -8.813 -1.074 5.919 1.00 98.62 94 SER A C 1
ATOM 728 O O . SER A 1 94 ? -10.023 -0.871 5.933 1.00 98.62 94 SER A O 1
ATOM 730 N N . LEU A 1 95 ? -7.920 -0.080 5.988 1.00 98.06 95 LEU A N 1
ATOM 731 C CA . LEU A 1 95 ? -8.297 1.332 6.118 1.00 98.06 95 LEU A CA 1
ATOM 732 C C . LEU A 1 95 ? -9.100 1.829 4.909 1.00 98.06 95 LEU A C 1
ATOM 734 O O . LEU A 1 95 ? -10.113 2.497 5.075 1.00 98.06 95 LEU A O 1
ATOM 738 N N . ILE A 1 96 ? -8.668 1.484 3.692 1.00 96.62 96 ILE A N 1
ATOM 739 C CA . ILE A 1 96 ? -9.324 1.905 2.442 1.00 96.62 96 ILE A CA 1
ATOM 740 C C . ILE A 1 96 ? -10.739 1.334 2.317 1.00 96.62 96 ILE A C 1
ATOM 742 O O . ILE A 1 96 ? -11.608 1.968 1.717 1.00 96.62 96 ILE A O 1
ATOM 746 N N . GLN A 1 97 ? -10.953 0.130 2.851 1.00 96.94 97 GLN A N 1
ATOM 747 C CA . GLN A 1 97 ? -12.227 -0.582 2.806 1.00 96.94 97 GLN A CA 1
ATOM 748 C C . GLN A 1 97 ? -13.170 -0.227 3.960 1.00 96.94 97 GLN A C 1
ATOM 750 O O . GLN A 1 97 ? -14.320 -0.662 3.922 1.00 96.94 97 GLN A O 1
ATOM 755 N N . ASN A 1 98 ? -12.716 0.529 4.963 1.00 97.94 98 ASN A N 1
ATOM 756 C CA . ASN A 1 98 ? -13.545 0.885 6.105 1.00 97.94 98 ASN A CA 1
ATOM 757 C C . ASN A 1 98 ? -14.476 2.066 5.761 1.00 97.94 98 ASN A C 1
ATOM 759 O O . ASN A 1 98 ? -13.993 3.185 5.570 1.00 97.94 98 ASN A O 1
ATOM 763 N N . PRO A 1 99 ? -15.809 1.859 5.718 1.00 96.31 99 PRO A N 1
ATOM 764 C CA . PRO A 1 99 ? -16.765 2.897 5.325 1.00 96.31 99 PRO A CA 1
ATOM 765 C C . PRO A 1 99 ? -16.925 4.012 6.369 1.00 96.31 99 PRO A C 1
ATOM 767 O O . PRO A 1 99 ? -17.524 5.043 6.077 1.00 96.31 99 PRO A O 1
ATOM 770 N N . PHE A 1 100 ? -16.409 3.820 7.584 1.00 96.88 100 PHE A N 1
ATOM 771 C CA . PHE A 1 100 ? -16.465 4.794 8.673 1.00 96.88 100 PHE A CA 1
ATOM 772 C C . PHE A 1 100 ? -15.240 5.721 8.709 1.00 96.88 100 PHE A C 1
ATOM 774 O O . PHE A 1 100 ? -15.150 6.582 9.585 1.00 96.88 100 PHE A O 1
ATOM 781 N N . LEU A 1 101 ? -14.286 5.555 7.782 1.00 96.00 101 LEU A N 1
ATOM 782 C CA . LEU A 1 101 ? -13.072 6.364 7.703 1.00 96.00 101 LEU A CA 1
ATOM 783 C C . LEU A 1 101 ? -13.134 7.372 6.552 1.00 96.00 101 LEU A C 1
ATOM 785 O O . LEU A 1 101 ? -13.170 7.016 5.377 1.00 96.00 101 LEU A O 1
ATOM 789 N N . CYS A 1 102 ? -13.037 8.656 6.893 1.00 93.31 102 CYS A N 1
ATOM 790 C CA . CYS A 1 102 ? -12.859 9.727 5.917 1.00 93.31 102 CYS A CA 1
ATOM 791 C C . CYS A 1 102 ? -11.369 9.888 5.584 1.00 93.31 102 CYS A C 1
ATOM 793 O O . CYS A 1 102 ? -10.631 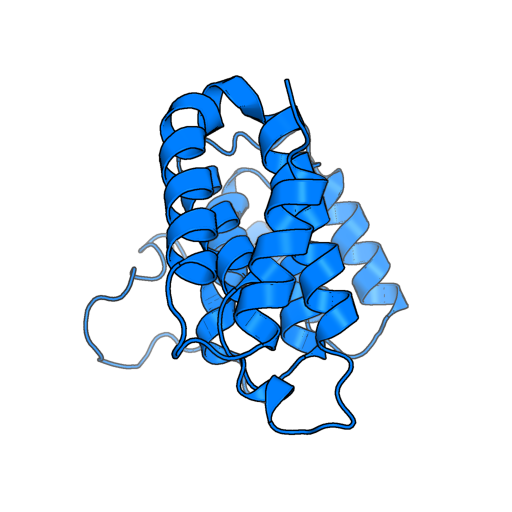10.530 6.330 1.00 93.31 102 CYS A O 1
ATOM 795 N N . LEU A 1 103 ? -10.917 9.320 4.461 1.00 92.50 103 LEU A N 1
ATOM 796 C CA . LEU A 1 103 ? -9.490 9.313 4.109 1.00 92.50 103 LEU A CA 1
ATOM 797 C C . LEU A 1 103 ? -8.926 10.701 3.774 1.00 92.50 103 LEU A C 1
ATOM 799 O O . LEU A 1 103 ? -7.776 10.970 4.104 1.00 92.50 103 LEU A O 1
ATOM 803 N N . GLY A 1 104 ? -9.693 11.583 3.125 1.00 90.56 104 GLY A N 1
ATOM 804 C CA . GLY A 1 104 ? -9.252 12.947 2.799 1.00 90.56 104 GLY A CA 1
ATOM 805 C C . GLY A 1 104 ? -7.833 13.005 2.206 1.00 90.56 104 GLY A C 1
ATOM 806 O O . GLY A 1 104 ? -7.521 12.325 1.228 1.00 90.56 104 GLY A O 1
ATOM 807 N N . SER A 1 105 ? -6.945 13.789 2.826 1.00 89.44 105 SER A N 1
ATOM 808 C CA . SER A 1 105 ? -5.543 13.931 2.399 1.00 89.44 105 SER A CA 1
ATOM 809 C C . SER A 1 1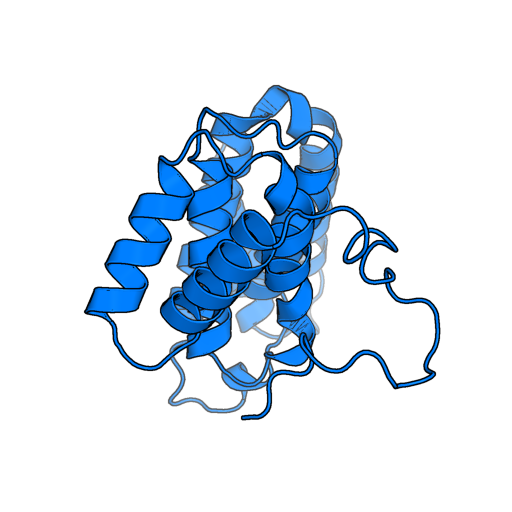05 ? -4.673 12.693 2.663 1.00 89.44 105 SER A C 1
ATOM 811 O O . SER A 1 105 ? -3.632 12.538 2.016 1.00 89.44 105 SER A O 1
ATOM 813 N N . TYR A 1 106 ? -5.092 11.782 3.547 1.00 94.44 106 TYR A N 1
ATOM 814 C CA . TYR A 1 106 ? -4.351 10.556 3.855 1.00 94.44 106 TYR A CA 1
ATOM 815 C C . TYR A 1 106 ? -4.279 9.596 2.665 1.00 94.44 106 TYR A C 1
ATOM 817 O O . TYR A 1 106 ? -3.325 8.823 2.569 1.00 94.44 106 TYR A O 1
ATOM 825 N N . VAL A 1 107 ? -5.216 9.685 1.710 1.00 94.19 107 VAL A N 1
ATOM 826 C CA . VAL A 1 107 ? -5.209 8.829 0.512 1.00 94.19 107 VAL A CA 1
ATOM 827 C C . VAL A 1 107 ? -3.904 8.973 -0.281 1.00 94.19 107 VAL A C 1
ATOM 829 O O . VAL A 1 107 ? -3.380 7.986 -0.789 1.00 94.19 107 VAL A O 1
ATOM 832 N N . ARG A 1 108 ? -3.313 10.178 -0.323 1.00 93.62 108 ARG A N 1
ATOM 833 C CA . ARG A 1 108 ? -2.040 10.429 -1.018 1.00 93.62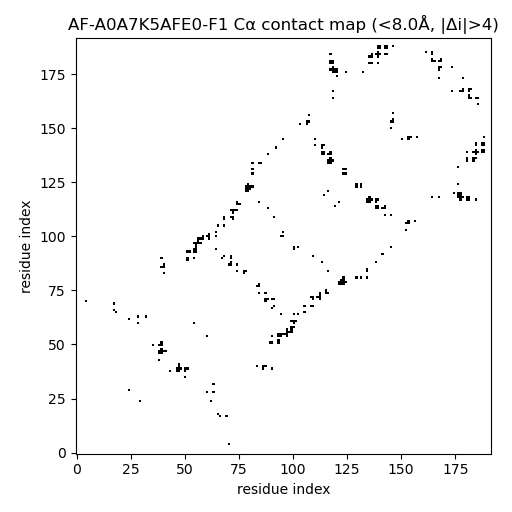 108 ARG A CA 1
ATOM 834 C C . ARG A 1 108 ? -0.874 9.690 -0.361 1.00 93.62 108 ARG A C 1
ATOM 836 O O . ARG A 1 108 ? -0.024 9.145 -1.064 1.00 93.62 108 ARG A O 1
ATOM 843 N N . SER A 1 109 ? -0.831 9.669 0.971 1.00 95.88 109 SER A N 1
ATOM 844 C CA . SER A 1 109 ? 0.190 8.935 1.727 1.00 95.88 109 SER A CA 1
ATOM 845 C C . SER A 1 109 ? 0.051 7.428 1.490 1.00 95.88 109 SER A C 1
ATOM 847 O O . SER A 1 109 ? 1.030 6.782 1.121 1.00 95.88 109 SER A O 1
ATOM 849 N N . LEU A 1 110 ? -1.175 6.894 1.553 1.00 97.56 110 LEU A N 1
ATOM 850 C CA . LEU A 1 110 ? -1.444 5.483 1.261 1.00 97.56 110 LEU A CA 1
ATOM 851 C C . LEU A 1 110 ? -1.039 5.101 -0.171 1.00 97.56 110 LEU A C 1
ATOM 853 O O . LEU A 1 110 ? -0.335 4.112 -0.357 1.00 97.56 110 LEU A O 1
ATOM 857 N N . ILE A 1 111 ? -1.405 5.907 -1.174 1.00 96.75 111 ILE A N 1
ATOM 858 C CA . ILE A 1 111 ? -0.988 5.702 -2.572 1.00 96.75 111 ILE A CA 1
ATOM 859 C C . ILE A 1 111 ? 0.537 5.695 -2.686 1.00 96.75 111 ILE A C 1
ATOM 861 O O . ILE A 1 111 ? 1.089 4.839 -3.369 1.00 96.75 111 ILE A O 1
ATOM 865 N N . THR A 1 112 ? 1.226 6.610 -2.001 1.00 97.12 112 THR A N 1
ATOM 866 C CA . THR A 1 112 ? 2.694 6.684 -2.027 1.00 97.12 112 THR A CA 1
ATOM 867 C C . THR A 1 112 ? 3.328 5.410 -1.465 1.00 97.12 112 THR A C 1
ATOM 869 O O . THR A 1 112 ? 4.253 4.878 -2.077 1.00 97.12 112 THR A O 1
ATOM 872 N N . SER A 1 113 ? 2.815 4.873 -0.353 1.00 98.56 113 SER A N 1
ATOM 873 C CA . SER A 1 113 ? 3.296 3.604 0.210 1.00 98.56 113 SER A CA 1
ATOM 874 C C . SER A 1 113 ? 3.023 2.410 -0.704 1.00 98.56 113 SER A C 1
ATOM 876 O O . SER A 1 113 ? 3.892 1.561 -0.888 1.00 98.56 113 SER A O 1
ATOM 878 N N . VAL A 1 114 ? 1.837 2.355 -1.315 1.00 98.50 114 VAL A N 1
ATOM 879 C CA . VAL A 1 114 ? 1.473 1.291 -2.263 1.00 98.50 114 VAL A CA 1
ATOM 880 C C . VAL A 1 114 ? 2.370 1.342 -3.503 1.00 98.50 114 VAL A C 1
ATOM 882 O O . VAL A 1 114 ? 2.924 0.322 -3.908 1.00 98.50 114 VAL A O 1
ATOM 885 N N . MET A 1 115 ? 2.581 2.534 -4.065 1.00 98.25 115 MET A N 1
ATOM 886 C CA . MET A 1 115 ? 3.466 2.752 -5.213 1.00 98.25 115 MET A CA 1
ATOM 887 C C . MET A 1 115 ? 4.925 2.418 -4.889 1.00 98.25 115 MET A C 1
ATOM 889 O O . MET A 1 115 ? 5.612 1.854 -5.734 1.00 98.25 115 MET A O 1
ATOM 893 N N . TYR A 1 116 ? 5.392 2.698 -3.668 1.00 98.62 116 TYR A N 1
ATOM 894 C CA . TYR A 1 116 ? 6.724 2.291 -3.216 1.00 98.62 116 TYR A CA 1
ATOM 895 C C . TYR A 1 116 ? 6.897 0.767 -3.293 1.00 98.62 116 TYR A C 1
ATOM 897 O O . TYR A 1 116 ? 7.826 0.292 -3.942 1.00 98.62 116 TYR A O 1
ATOM 905 N N . CYS A 1 117 ? 5.968 -0.001 -2.712 1.00 98.62 117 CYS A N 1
ATOM 906 C CA . CYS A 1 117 ? 6.008 -1.466 -2.762 1.00 98.62 117 CYS A CA 1
ATOM 907 C C . CYS A 1 117 ? 5.900 -2.016 -4.194 1.00 98.62 117 CYS A C 1
ATOM 909 O O . CYS A 1 117 ? 6.521 -3.029 -4.510 1.00 98.62 117 CYS A O 1
ATOM 911 N N . ALA A 1 118 ? 5.131 -1.351 -5.061 1.00 98.44 118 ALA A N 1
ATOM 912 C CA . ALA A 1 118 ? 4.967 -1.761 -6.451 1.00 98.44 118 ALA A CA 1
ATOM 913 C C . ALA A 1 118 ? 6.207 -1.470 -7.309 1.00 98.44 118 ALA A C 1
ATOM 915 O O . ALA A 1 118 ? 6.568 -2.304 -8.135 1.00 98.44 118 ALA A O 1
ATOM 916 N N . LEU A 1 119 ? 6.863 -0.316 -7.140 1.00 98.25 119 LEU A N 1
ATOM 917 C CA . LEU A 1 119 ? 7.812 0.219 -8.128 1.00 98.25 119 LEU A CA 1
ATOM 918 C C . LEU A 1 119 ? 9.265 0.246 -7.672 1.00 98.25 119 LEU A C 1
ATOM 920 O O . LEU A 1 119 ? 10.163 0.154 -8.508 1.00 98.25 119 LEU A O 1
ATOM 924 N N . GLU A 1 120 ? 9.537 0.366 -6.379 1.00 97.56 120 GLU A N 1
ATOM 925 C CA . GLU A 1 120 ? 10.909 0.580 -5.922 1.00 97.56 120 GLU A CA 1
ATOM 926 C C . GLU A 1 120 ? 11.697 -0.736 -5.848 1.00 97.56 120 GLU A C 1
ATOM 928 O O . GLU A 1 120 ? 11.111 -1.805 -5.636 1.00 97.56 120 GLU A O 1
ATOM 933 N N . PRO A 1 121 ? 13.024 -0.706 -6.060 1.00 95.69 121 PRO A N 1
ATOM 934 C CA . PRO A 1 121 ? 13.885 -1.858 -5.830 1.00 95.69 121 PRO A CA 1
ATOM 935 C C . PRO A 1 121 ? 14.041 -2.077 -4.320 1.00 95.69 121 PRO A C 1
ATOM 937 O O . PRO A 1 121 ? 14.856 -1.444 -3.653 1.00 95.69 121 PRO A O 1
ATOM 940 N N . LEU A 1 122 ? 13.207 -2.955 -3.767 1.00 97.44 122 LEU A N 1
ATOM 941 C CA . LEU A 1 122 ? 13.197 -3.279 -2.343 1.00 97.44 122 LEU A CA 1
ATOM 942 C C . LEU A 1 122 ? 14.476 -4.040 -1.973 1.00 97.44 122 LEU A C 1
ATOM 944 O O . LEU A 1 122 ? 14.939 -4.874 -2.750 1.00 97.44 122 LEU A O 1
ATOM 948 N N . ALA A 1 123 ? 15.012 -3.831 -0.768 1.00 97.38 123 ALA A N 1
ATOM 949 C CA . ALA A 1 123 ? 16.146 -4.624 -0.286 1.00 97.38 123 ALA A CA 1
ATOM 950 C C . ALA A 1 123 ? 15.803 -6.127 -0.235 1.00 97.38 123 ALA A C 1
ATOM 952 O O . ALA A 1 123 ? 16.645 -6.967 -0.545 1.00 97.38 123 ALA A O 1
ATOM 953 N N . ALA A 1 124 ? 14.538 -6.468 0.035 1.00 95.38 124 ALA A N 1
ATOM 954 C CA . ALA A 1 124 ? 14.029 -7.833 -0.054 1.00 95.38 124 ALA A CA 1
ATOM 955 C C . ALA A 1 124 ? 14.166 -8.445 -1.462 1.00 95.38 124 ALA A C 1
ATOM 957 O O . ALA A 1 124 ? 14.273 -9.663 -1.568 1.00 95.38 124 ALA A O 1
ATOM 958 N N . SER A 1 125 ? 14.204 -7.635 -2.530 1.00 95.06 125 SER A N 1
ATOM 959 C CA . SER A 1 125 ? 14.370 -8.108 -3.913 1.00 95.06 125 SER A CA 1
ATOM 960 C C . SER A 1 125 ? 15.795 -8.554 -4.252 1.00 95.06 125 SER A C 1
ATOM 962 O O . SER A 1 125 ? 16.010 -9.124 -5.316 1.00 95.06 125 SER A O 1
ATOM 964 N N . ILE A 1 126 ? 16.772 -8.313 -3.373 1.00 94.12 126 ILE A N 1
ATOM 965 C CA . ILE A 1 126 ? 18.156 -8.766 -3.575 1.00 94.12 126 ILE A CA 1
ATOM 966 C C . ILE A 1 126 ? 18.258 -10.288 -3.406 1.00 94.12 126 ILE A C 1
ATOM 968 O O . ILE A 1 126 ? 19.062 -10.932 -4.076 1.00 94.12 126 ILE A O 1
ATOM 972 N N . ASN A 1 127 ? 17.445 -10.873 -2.521 1.00 93.88 127 ASN A N 1
ATOM 973 C CA . ASN A 1 127 ? 17.418 -12.315 -2.317 1.00 93.88 127 ASN A CA 1
ATOM 974 C C . ASN A 1 127 ? 16.494 -12.975 -3.360 1.00 93.88 127 ASN A C 1
ATOM 976 O O . ASN A 1 127 ? 15.283 -12.760 -3.293 1.00 93.88 127 ASN A O 1
ATOM 980 N N . PRO A 1 128 ? 17.010 -13.820 -4.272 1.00 90.81 128 PRO A N 1
ATOM 981 C CA . PRO A 1 128 ? 16.196 -14.455 -5.310 1.00 90.81 128 PRO A CA 1
ATOM 982 C C . PRO A 1 128 ? 15.160 -15.452 -4.768 1.00 90.81 128 PRO A C 1
ATOM 984 O O . PRO A 1 128 ? 14.252 -15.831 -5.501 1.00 90.81 128 PRO A O 1
ATOM 987 N N . LEU A 1 129 ? 15.276 -15.884 -3.505 1.00 94.25 129 LEU A N 1
ATOM 988 C CA . LEU A 1 129 ? 14.284 -16.749 -2.853 1.00 94.25 129 LEU A CA 1
ATOM 989 C C . LEU A 1 129 ? 13.046 -15.983 -2.367 1.00 94.25 129 LEU A C 1
ATOM 991 O O . LEU A 1 129 ? 12.027 -16.600 -2.066 1.00 94.25 129 LEU A O 1
ATOM 995 N N . ASN A 1 130 ? 13.127 -14.655 -2.262 1.00 95.75 130 ASN A N 1
ATOM 996 C CA . ASN A 1 130 ? 12.004 -13.839 -1.828 1.00 95.75 130 ASN A CA 1
ATOM 997 C C . ASN A 1 130 ? 11.034 -13.618 -2.993 1.00 95.75 130 ASN A C 1
ATOM 999 O O . ASN A 1 130 ? 11.370 -12.947 -3.970 1.00 95.75 130 ASN A O 1
ATOM 1003 N N . ASP A 1 131 ? 9.797 -14.092 -2.849 1.00 96.25 131 ASP A N 1
ATOM 1004 C CA . ASP A 1 131 ? 8.724 -13.824 -3.809 1.00 96.25 131 ASP A CA 1
ATOM 100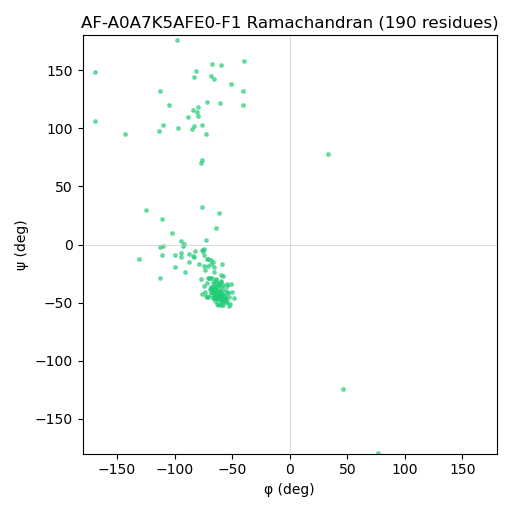5 C C . ASP A 1 131 ? 8.151 -12.406 -3.647 1.00 96.25 131 ASP A C 1
ATOM 1007 O O . ASP A 1 131 ? 7.031 -12.165 -3.195 1.00 96.25 131 ASP A O 1
ATOM 1011 N N . HIS A 1 132 ? 8.953 -11.419 -4.026 1.00 96.94 132 HIS A N 1
ATOM 1012 C CA . HIS A 1 132 ? 8.519 -10.030 -4.056 1.00 96.94 132 HIS A CA 1
ATOM 1013 C C . HIS A 1 132 ? 7.590 -9.721 -5.244 1.00 96.94 132 HIS A C 1
ATOM 1015 O O . HIS A 1 132 ? 7.118 -8.589 -5.359 1.00 96.94 132 HIS A O 1
ATOM 1021 N N . TRP A 1 133 ? 7.357 -10.666 -6.160 1.00 97.81 133 TRP A N 1
ATOM 1022 C CA . TRP A 1 133 ? 6.460 -10.482 -7.304 1.00 97.81 133 TRP A CA 1
ATOM 1023 C C . TRP A 1 133 ? 5.009 -10.461 -6.834 1.00 97.81 133 TRP A C 1
ATOM 1025 O O . TRP A 1 133 ? 4.291 -9.509 -7.138 1.00 97.81 133 TRP A O 1
ATOM 1035 N N . THR A 1 134 ? 4.641 -11.396 -5.951 1.00 98.06 134 THR A N 1
ATOM 1036 C CA . THR A 1 134 ? 3.324 -11.426 -5.297 1.00 98.06 134 THR A CA 1
ATOM 1037 C C . THR A 1 134 ? 3.011 -10.122 -4.549 1.00 98.06 134 THR A C 1
ATOM 1039 O O . THR A 1 134 ? 1.889 -9.615 -4.619 1.00 98.06 134 THR A O 1
ATOM 1042 N N . LEU A 1 135 ? 4.000 -9.515 -3.876 1.00 98.56 135 LEU A N 1
ATOM 1043 C CA . LEU A 1 135 ? 3.823 -8.206 -3.229 1.00 98.56 135 LEU A CA 1
ATOM 1044 C C . LEU A 1 135 ? 3.499 -7.107 -4.254 1.00 98.56 135 LEU A C 1
ATOM 1046 O O . LEU A 1 135 ? 2.624 -6.276 -4.004 1.00 98.56 135 LEU A O 1
ATOM 1050 N N . ARG A 1 136 ? 4.197 -7.087 -5.397 1.00 98.62 136 ARG A N 1
ATOM 1051 C CA . ARG A 1 136 ? 3.995 -6.081 -6.453 1.00 98.62 136 ARG A CA 1
ATOM 1052 C C . ARG A 1 136 ? 2.628 -6.228 -7.113 1.00 98.62 136 ARG A C 1
ATOM 1054 O O . ARG A 1 136 ? 1.956 -5.217 -7.305 1.00 98.62 136 ARG A O 1
ATOM 1061 N N . ASP A 1 137 ? 2.186 -7.456 -7.373 1.00 98.56 137 ASP A N 1
ATOM 1062 C CA . ASP A 1 137 ? 0.841 -7.734 -7.891 1.00 98.56 137 ASP A CA 1
ATOM 1063 C C . ASP A 1 137 ? -0.232 -7.248 -6.918 1.00 98.56 137 ASP A C 1
ATOM 1065 O O . ASP A 1 137 ? -1.157 -6.523 -7.296 1.00 98.56 137 ASP A O 1
ATOM 1069 N N . TYR A 1 138 ? -0.072 -7.577 -5.634 1.00 98.69 138 TYR A N 1
ATOM 1070 C CA . TYR A 1 138 ? -0.996 -7.134 -4.600 1.00 98.69 138 TYR A CA 1
ATOM 1071 C C . TYR A 1 138 ? -1.026 -5.605 -4.467 1.00 98.69 138 TYR A C 1
ATOM 1073 O O . TYR A 1 138 ? -2.105 -5.013 -4.375 1.00 98.69 138 TYR A O 1
ATOM 1081 N N . ALA A 1 139 ? 0.135 -4.945 -4.514 1.00 98.69 139 ALA A N 1
ATOM 1082 C CA . ALA A 1 139 ? 0.233 -3.490 -4.493 1.00 98.69 139 ALA A CA 1
ATOM 1083 C C . ALA A 1 139 ? -0.462 -2.852 -5.709 1.00 98.69 139 ALA A C 1
ATOM 1085 O O . ALA A 1 139 ? -1.233 -1.907 -5.544 1.00 98.69 139 ALA A O 1
ATOM 1086 N N . ALA A 1 140 ? -0.268 -3.392 -6.914 1.00 98.25 140 ALA A N 1
ATOM 1087 C CA . ALA A 1 140 ? -0.936 -2.918 -8.126 1.00 98.25 140 ALA A CA 1
ATOM 1088 C C . ALA A 1 140 ? -2.465 -3.072 -8.054 1.00 98.25 140 ALA A C 1
ATOM 1090 O O . ALA A 1 140 ? -3.207 -2.132 -8.353 1.00 98.25 140 ALA A O 1
ATOM 1091 N N . MET A 1 141 ? -2.956 -4.220 -7.580 1.00 97.88 141 MET A N 1
ATOM 1092 C CA . MET A 1 141 ? -4.388 -4.431 -7.352 1.00 97.88 141 MET A CA 1
ATOM 1093 C C . MET A 1 141 ? -4.954 -3.472 -6.299 1.00 97.88 141 MET A C 1
ATOM 1095 O O . MET A 1 141 ? -6.065 -2.959 -6.452 1.00 97.88 141 MET A O 1
ATOM 1099 N N . LEU A 1 142 ? -4.203 -3.214 -5.226 1.00 97.94 142 LEU A N 1
ATOM 1100 C CA . LEU A 1 142 ? -4.607 -2.278 -4.183 1.00 97.94 142 LEU A CA 1
ATOM 1101 C C . LEU A 1 142 ? -4.649 -0.836 -4.704 1.00 97.94 142 LEU A C 1
ATOM 1103 O O . LEU A 1 142 ? -5.604 -0.122 -4.407 1.00 97.94 142 LEU A O 1
ATOM 1107 N N . LEU A 1 143 ? -3.677 -0.428 -5.524 1.00 96.44 143 LEU A N 1
ATOM 1108 C CA . LEU A 1 143 ? -3.665 0.875 -6.192 1.00 96.44 143 LEU A CA 1
ATOM 1109 C C . LEU A 1 143 ? -4.916 1.072 -7.055 1.00 96.44 143 LEU A C 1
ATOM 1111 O O . LEU A 1 143 ? -5.591 2.094 -6.942 1.00 96.44 143 LEU A O 1
ATOM 1115 N N . SER A 1 144 ? -5.255 0.069 -7.868 1.00 94.50 144 SER A N 1
ATOM 1116 C CA . SER A 1 144 ? -6.478 0.070 -8.674 1.00 94.50 144 SER A CA 1
ATOM 1117 C C . SER A 1 144 ? -7.727 0.191 -7.802 1.00 94.50 144 SER A C 1
ATOM 1119 O O . SER A 1 144 ? -8.596 1.023 -8.059 1.00 94.50 144 SER A O 1
ATOM 1121 N N . ARG A 1 145 ? -7.797 -0.561 -6.697 1.00 93.94 145 ARG A N 1
ATOM 1122 C CA . ARG A 1 145 ? -8.924 -0.468 -5.762 1.00 93.94 145 ARG A CA 1
ATOM 1123 C C . ARG A 1 145 ? -9.072 0.935 -5.173 1.00 93.94 145 ARG A C 1
ATOM 1125 O O . ARG A 1 145 ? -10.192 1.426 -5.139 1.00 93.94 145 ARG A O 1
ATOM 1132 N N . ILE A 1 146 ? -7.976 1.576 -4.754 1.00 93.44 146 ILE A N 1
ATOM 1133 C CA . ILE A 1 146 ? -7.996 2.965 -4.261 1.00 93.44 146 ILE A CA 1
ATOM 1134 C C . ILE A 1 146 ? -8.574 3.897 -5.323 1.00 93.44 146 ILE A C 1
ATOM 1136 O O . ILE A 1 146 ? -9.443 4.710 -5.019 1.00 93.44 146 ILE A O 1
ATOM 1140 N N . PHE A 1 147 ? -8.105 3.763 -6.564 1.00 89.75 147 PHE A N 1
ATOM 1141 C CA . PHE A 1 147 ? -8.559 4.587 -7.675 1.00 89.75 147 PHE A CA 1
ATOM 1142 C C . PHE A 1 147 ? -10.065 4.440 -7.924 1.00 89.75 147 PHE A C 1
ATOM 1144 O O . PHE A 1 147 ? -10.769 5.441 -8.028 1.00 89.75 147 PHE A O 1
ATOM 1151 N N . TRP A 1 148 ? -10.580 3.210 -7.955 1.00 88.69 148 TRP A N 1
ATOM 1152 C CA . TRP A 1 148 ? -11.994 2.963 -8.243 1.00 88.69 148 TRP A CA 1
ATOM 1153 C C . TRP A 1 148 ? -12.932 3.251 -7.068 1.00 88.69 148 TRP A C 1
ATOM 1155 O O . TRP A 1 148 ? -14.081 3.617 -7.303 1.00 88.69 148 TRP A O 1
ATOM 1165 N N . SER A 1 149 ? -12.482 3.108 -5.816 1.00 88.56 149 SER A N 1
ATOM 1166 C CA . SER A 1 149 ? -13.335 3.348 -4.643 1.00 88.56 149 SER A CA 1
ATOM 1167 C C . SER A 1 149 ? -13.288 4.786 -4.123 1.00 88.56 149 SER A C 1
ATOM 1169 O O . SER A 1 149 ? -14.226 5.212 -3.461 1.00 88.56 149 SER A O 1
ATOM 1171 N N . HIS A 1 150 ? -12.214 5.531 -4.402 1.00 85.62 150 HIS A N 1
ATOM 1172 C CA . HIS A 1 150 ? -12.003 6.908 -3.927 1.00 85.62 150 HIS A CA 1
ATOM 1173 C C . HIS A 1 150 ? -11.742 7.883 -5.088 1.00 85.62 150 HIS A C 1
ATOM 1175 O O . HIS A 1 150 ? -11.032 8.873 -4.924 1.00 85.62 150 HIS A O 1
ATOM 1181 N N . GLY A 1 151 ? -12.306 7.602 -6.268 1.00 73.81 151 GLY A N 1
ATOM 1182 C CA . GLY A 1 151 ? -12.011 8.289 -7.532 1.00 73.81 151 GLY A CA 1
ATOM 1183 C C . GLY A 1 151 ? -12.065 9.816 -7.470 1.00 73.81 151 GLY A C 1
ATOM 1184 O O . GLY A 1 151 ? -11.154 10.457 -7.981 1.00 73.81 151 GLY A O 1
ATOM 1185 N N . ASP A 1 152 ? -13.035 10.412 -6.772 1.00 81.62 152 ASP A N 1
ATOM 1186 C CA . ASP A 1 152 ? -13.115 11.874 -6.629 1.00 81.62 152 ASP A CA 1
ATOM 1187 C C . ASP A 1 152 ? -11.887 12.453 -5.907 1.00 81.62 152 ASP A C 1
ATOM 1189 O O . ASP A 1 152 ? -11.300 13.438 -6.361 1.00 81.62 152 ASP A O 1
ATOM 1193 N N . LEU A 1 153 ? -11.430 11.789 -4.837 1.00 80.69 153 LEU A N 1
ATOM 1194 C CA . LEU A 1 153 ? -10.237 12.169 -4.067 1.00 80.69 153 LEU A CA 1
ATOM 1195 C C . LEU A 1 153 ? -8.935 11.923 -4.845 1.00 80.69 153 LEU A C 1
ATOM 1197 O O . LEU A 1 153 ? -7.930 12.597 -4.613 1.00 80.69 153 LEU A O 1
ATOM 1201 N N . VAL A 1 154 ? -8.940 10.941 -5.748 1.00 80.12 154 VAL A N 1
ATOM 1202 C CA . VAL A 1 154 ? -7.757 10.478 -6.493 1.00 80.12 154 VAL A CA 1
ATOM 1203 C C . VAL A 1 154 ? -7.707 11.060 -7.912 1.00 80.12 154 VAL A C 1
ATOM 1205 O O . VAL A 1 154 ? -6.673 10.978 -8.567 1.00 80.12 154 VAL A O 1
ATOM 1208 N N . SER A 1 155 ? -8.765 11.723 -8.379 1.00 79.19 155 SER A N 1
ATOM 1209 C CA . SER A 1 155 ? -8.877 12.310 -9.722 1.00 79.19 155 SER A CA 1
ATOM 1210 C C . SER A 1 155 ? -7.700 13.238 -10.053 1.00 79.19 155 SER A C 1
ATOM 1212 O O . SER A 1 155 ? -7.057 13.089 -11.091 1.00 79.19 155 SER A O 1
ATOM 1214 N N . GLY A 1 156 ? -7.320 14.112 -9.114 1.00 80.19 156 GLY A N 1
ATOM 1215 C CA . GLY A 1 156 ? -6.145 14.983 -9.233 1.00 80.19 156 GLY A CA 1
ATOM 1216 C C . GLY A 1 156 ? -4.790 14.267 -9.115 1.00 80.19 156 GLY A C 1
ATOM 1217 O O . GLY A 1 156 ? -3.757 14.852 -9.433 1.00 80.19 156 GLY A O 1
ATOM 1218 N N . LEU A 1 157 ? -4.769 13.010 -8.664 1.00 84.56 157 LEU A N 1
ATOM 1219 C CA . LEU A 1 157 ? -3.565 12.178 -8.539 1.00 84.56 157 LEU A CA 1
ATOM 1220 C C . LEU A 1 157 ? -3.399 11.202 -9.706 1.00 84.56 157 LEU A C 1
ATOM 1222 O O . LEU A 1 157 ? -2.288 10.733 -9.934 1.00 84.56 157 LEU A O 1
ATOM 1226 N N . TYR A 1 158 ? -4.459 10.906 -10.460 1.00 87.00 158 TYR A N 1
ATOM 1227 C CA . TYR A 1 158 ? -4.431 9.916 -11.537 1.00 87.00 158 TYR A CA 1
ATOM 1228 C C . TYR A 1 158 ? -3.330 10.199 -12.560 1.00 87.00 158 TYR A C 1
ATOM 1230 O O . TYR A 1 158 ? -2.506 9.333 -12.850 1.00 87.00 158 TYR A O 1
ATOM 1238 N N . HIS A 1 159 ? -3.253 11.444 -13.035 1.00 88.56 159 HIS A N 1
ATOM 1239 C CA . HIS A 1 159 ? -2.205 11.849 -13.965 1.00 88.56 159 HIS A CA 1
ATOM 1240 C C . HIS A 1 159 ? -0.802 11.670 -13.360 1.00 88.56 159 HIS A C 1
ATOM 1242 O O . HIS A 1 159 ? 0.107 11.201 -14.035 1.00 88.56 159 HIS A O 1
ATOM 1248 N N . GLN A 1 160 ? -0.622 11.965 -12.068 1.00 91.50 160 GLN A N 1
ATOM 1249 C CA . GLN A 1 160 ? 0.660 11.783 -11.375 1.00 91.50 160 GLN A CA 1
ATOM 1250 C C . GLN A 1 160 ? 1.036 10.303 -11.219 1.00 91.50 160 GLN A C 1
ATOM 1252 O O . GLN A 1 160 ? 2.208 9.952 -11.367 1.00 91.50 160 GLN A O 1
ATOM 1257 N N . ILE A 1 161 ? 0.058 9.435 -10.949 1.00 93.19 161 ILE A N 1
ATOM 1258 C CA . ILE A 1 161 ? 0.244 7.981 -10.889 1.00 93.19 161 ILE A CA 1
ATOM 1259 C C . ILE A 1 161 ? 0.672 7.462 -12.264 1.00 93.19 161 ILE A C 1
ATOM 1261 O O . ILE A 1 161 ? 1.714 6.817 -12.360 1.00 93.19 161 ILE A O 1
ATOM 1265 N N . LEU A 1 162 ? -0.061 7.806 -13.328 1.00 93.38 162 LEU A N 1
ATOM 1266 C CA . LEU A 1 162 ? 0.281 7.401 -14.694 1.00 93.38 162 LEU A CA 1
ATOM 1267 C C . LEU A 1 162 ? 1.667 7.889 -15.112 1.00 93.38 162 LEU A C 1
ATOM 1269 O O . LEU A 1 162 ? 2.467 7.097 -15.603 1.00 93.38 162 LEU A O 1
ATOM 1273 N N . LEU A 1 163 ? 1.982 9.163 -14.866 1.00 94.56 163 LEU A N 1
ATOM 1274 C CA . LEU A 1 163 ? 3.308 9.712 -15.145 1.00 94.56 163 LEU A CA 1
ATOM 1275 C C . LEU A 1 163 ? 4.405 8.965 -14.380 1.00 94.56 163 LEU A C 1
ATOM 1277 O O . LEU A 1 163 ? 5.497 8.780 -14.907 1.00 94.56 163 LEU A O 1
ATOM 1281 N N . SER A 1 164 ? 4.139 8.535 -13.145 1.00 95.56 164 SER A N 1
ATOM 1282 C CA . SER A 1 164 ? 5.115 7.779 -12.352 1.00 95.56 164 SER A CA 1
ATOM 1283 C C . SER A 1 164 ? 5.362 6.392 -12.945 1.00 95.56 164 SER A C 1
ATOM 1285 O O . SER A 1 164 ? 6.514 5.990 -13.082 1.00 95.56 164 SER A O 1
ATOM 1287 N N . LEU A 1 165 ? 4.303 5.691 -13.364 1.00 96.75 165 LEU A N 1
ATOM 1288 C CA . LEU A 1 165 ? 4.406 4.392 -14.041 1.00 96.75 165 LEU A CA 1
ATOM 1289 C C . LEU A 1 165 ? 5.132 4.525 -15.388 1.00 96.75 165 LEU A C 1
ATOM 1291 O O . LEU A 1 165 ? 6.064 3.775 -15.668 1.00 96.75 165 LEU A O 1
ATOM 1295 N N . GLN A 1 166 ? 4.763 5.528 -16.188 1.00 96.75 166 GLN A N 1
ATOM 1296 C CA . GLN A 1 166 ? 5.391 5.816 -17.477 1.00 96.75 166 GLN A CA 1
ATOM 1297 C C . GLN A 1 166 ? 6.883 6.127 -17.327 1.00 96.75 166 GLN A C 1
ATOM 1299 O O . GLN A 1 166 ? 7.686 5.620 -18.104 1.00 96.75 166 GLN A O 1
ATOM 1304 N N . LYS A 1 167 ? 7.269 6.926 -16.324 1.00 97.38 167 LYS A N 1
ATOM 1305 C CA . LYS A 1 167 ? 8.681 7.230 -16.046 1.00 97.38 167 LYS A CA 1
ATOM 1306 C C . LYS A 1 167 ? 9.490 5.975 -15.748 1.00 97.38 167 LYS A C 1
ATOM 1308 O O . LYS A 1 167 ? 10.614 5.881 -16.219 1.00 97.38 167 LYS A O 1
ATOM 1313 N N . VAL A 1 168 ? 8.929 5.024 -14.999 1.00 98.12 168 VAL A N 1
ATOM 1314 C CA . VAL A 1 168 ? 9.606 3.749 -14.727 1.00 98.12 168 VAL A CA 1
ATOM 1315 C C . VAL A 1 168 ? 9.787 2.940 -16.009 1.00 98.12 168 VAL A C 1
ATOM 1317 O O . VAL A 1 168 ? 10.866 2.411 -16.223 1.00 98.12 168 VAL A O 1
ATOM 1320 N N . LEU A 1 169 ? 8.768 2.872 -16.871 1.00 97.75 169 LEU A N 1
ATOM 1321 C CA . LEU A 1 169 ? 8.845 2.122 -18.132 1.00 97.75 169 LEU A CA 1
ATOM 1322 C C . LEU A 1 169 ? 9.768 2.757 -19.176 1.00 97.75 169 LEU A C 1
ATOM 1324 O O . LEU A 1 169 ? 10.297 2.055 -20.031 1.00 97.75 169 LEU A O 1
ATOM 1328 N N . ALA A 1 170 ? 9.921 4.080 -19.140 1.00 97.94 170 ALA A N 1
ATOM 1329 C CA . ALA A 1 170 ? 10.770 4.821 -20.066 1.00 97.94 170 ALA A CA 1
ATOM 1330 C C . ALA A 1 170 ? 12.249 4.852 -19.643 1.00 97.94 170 ALA A C 1
ATOM 1332 O O . ALA A 1 170 ? 13.080 5.323 -20.418 1.00 97.94 170 ALA A O 1
ATOM 1333 N N . ASP A 1 171 ? 12.576 4.400 -18.430 1.00 97.69 171 ASP A N 1
ATOM 1334 C CA . ASP A 1 171 ? 13.924 4.448 -17.871 1.00 97.69 171 ASP A CA 1
ATOM 1335 C C . ASP A 1 171 ? 14.645 3.098 -18.061 1.00 97.69 171 ASP A C 1
ATOM 1337 O O . ASP A 1 171 ? 14.442 2.173 -17.271 1.00 97.69 171 ASP A O 1
ATOM 1341 N N . PRO A 1 172 ? 15.537 2.969 -19.063 1.00 96.31 172 PRO A N 1
ATOM 1342 C CA . PRO A 1 172 ? 16.180 1.696 -19.379 1.00 96.31 172 PRO A CA 1
ATOM 1343 C C . PRO A 1 172 ? 17.166 1.221 -18.303 1.00 96.31 172 PRO A C 1
ATOM 1345 O O . PRO A 1 172 ? 17.593 0.069 -18.355 1.00 96.31 172 PRO A O 1
ATOM 1348 N N . VAL A 1 173 ? 17.557 2.077 -17.347 1.00 97.19 173 VAL A N 1
ATOM 1349 C CA . VAL A 1 173 ? 18.477 1.694 -16.264 1.00 97.19 173 VAL A CA 1
ATOM 1350 C C . VAL A 1 173 ? 17.749 1.261 -14.990 1.00 97.19 173 VAL A C 1
ATOM 1352 O O . VAL A 1 173 ? 18.386 0.755 -14.062 1.00 97.19 173 VAL A O 1
ATOM 1355 N N . ARG A 1 174 ? 16.418 1.403 -14.923 1.00 96.44 174 ARG A N 1
ATOM 1356 C CA . ARG A 1 174 ? 15.624 0.870 -13.808 1.00 96.44 174 ARG A CA 1
ATOM 1357 C C . ARG A 1 174 ? 15.670 -0.668 -13.796 1.00 96.44 174 ARG A C 1
ATOM 1359 O O . ARG A 1 174 ? 15.599 -1.304 -14.845 1.00 96.44 174 ARG A O 1
ATOM 1366 N N . PRO A 1 175 ? 15.712 -1.312 -12.617 1.00 96.19 175 PRO A N 1
ATOM 1367 C CA . PRO A 1 175 ? 15.665 -2.770 -12.530 1.00 96.19 175 PRO A CA 1
ATOM 1368 C C . PRO A 1 175 ? 14.388 -3.373 -13.136 1.00 96.19 175 PRO A C 1
ATOM 1370 O O . PRO A 1 175 ? 13.324 -2.746 -13.145 1.00 96.19 175 PRO A O 1
ATOM 1373 N N . LEU A 1 176 ? 14.459 -4.631 -13.581 1.00 95.94 176 LEU A N 1
ATOM 1374 C CA . LEU A 1 176 ? 13.308 -5.345 -14.157 1.00 95.94 176 LEU A CA 1
ATOM 1375 C C . LEU A 1 176 ? 12.131 -5.471 -13.181 1.00 95.94 176 LEU A C 1
ATOM 1377 O O . LEU A 1 176 ? 10.980 -5.447 -13.603 1.00 95.94 176 LEU A O 1
ATOM 1381 N N . CYS A 1 177 ? 12.391 -5.554 -11.875 1.00 96.44 177 CYS A N 1
ATOM 1382 C CA . CYS A 1 177 ? 11.329 -5.609 -10.872 1.00 96.44 177 CYS A CA 1
ATOM 1383 C C . CYS A 1 177 ? 10.512 -4.306 -10.802 1.00 96.44 177 CYS A C 1
ATOM 1385 O O . CYS A 1 177 ? 9.296 -4.360 -10.616 1.00 96.44 177 CYS A O 1
ATOM 1387 N N . SER A 1 178 ? 11.147 -3.151 -11.026 1.00 98.12 178 SER A N 1
ATOM 1388 C CA . SER A 1 178 ? 10.460 -1.864 -11.157 1.00 98.12 178 SER A CA 1
ATOM 1389 C C . SER A 1 178 ? 9.596 -1.827 -12.415 1.00 98.12 178 SER A C 1
ATOM 1391 O O . SER A 1 178 ? 8.427 -1.453 -12.342 1.00 98.12 178 SER A O 1
ATOM 1393 N N . HIS A 1 179 ? 10.146 -2.268 -13.551 1.00 98.50 179 HIS A N 1
ATOM 1394 C CA . HIS A 1 179 ? 9.414 -2.360 -14.815 1.00 98.50 179 HIS A CA 1
ATOM 1395 C C . HIS A 1 179 ? 8.195 -3.275 -14.701 1.00 98.50 179 HIS A C 1
ATOM 1397 O O . HIS A 1 179 ? 7.096 -2.871 -15.071 1.00 98.50 179 HIS A O 1
ATOM 1403 N N . TYR A 1 180 ? 8.368 -4.468 -14.126 1.00 98.50 180 TYR A N 1
ATOM 1404 C CA . TYR A 1 180 ? 7.273 -5.391 -13.838 1.00 98.50 180 TYR A CA 1
ATOM 1405 C C . TYR A 1 180 ? 6.174 -4.701 -13.035 1.00 98.50 180 TYR A C 1
ATOM 1407 O O . TYR A 1 180 ? 5.025 -4.677 -13.465 1.00 98.50 180 TYR A O 1
ATOM 1415 N N . GLY A 1 181 ? 6.547 -4.066 -11.918 1.00 98.38 181 GLY A N 1
ATOM 1416 C CA . GLY A 1 181 ? 5.637 -3.300 -11.072 1.00 98.38 181 GLY A CA 1
ATOM 1417 C C . GLY A 1 181 ? 4.850 -2.234 -11.830 1.00 98.38 181 GLY A C 1
ATOM 1418 O O . GLY A 1 181 ? 3.648 -2.077 -11.618 1.00 98.38 181 GLY A O 1
ATOM 1419 N N . ALA A 1 182 ? 5.511 -1.524 -12.746 1.00 98.31 182 ALA A N 1
ATOM 1420 C CA . ALA A 1 182 ? 4.866 -0.518 -13.576 1.00 98.31 182 ALA A CA 1
ATOM 1421 C C . ALA A 1 182 ? 3.886 -1.132 -14.590 1.00 98.31 182 ALA A C 1
ATOM 1423 O O . ALA A 1 182 ? 2.784 -0.610 -14.757 1.00 98.31 182 ALA A O 1
ATOM 1424 N N . VAL A 1 183 ? 4.246 -2.259 -15.217 1.00 98.19 183 VAL A N 1
ATOM 1425 C CA . VAL A 1 183 ? 3.366 -3.000 -16.137 1.00 98.19 183 VAL A CA 1
ATOM 1426 C C . VAL A 1 183 ? 2.123 -3.508 -15.412 1.00 98.19 183 VAL A C 1
ATOM 1428 O O . VAL A 1 183 ? 1.010 -3.226 -15.856 1.00 98.19 183 VAL A O 1
ATOM 1431 N N . VAL A 1 184 ? 2.282 -4.208 -14.283 1.00 98.00 184 VAL A N 1
ATOM 1432 C CA . VAL A 1 184 ? 1.127 -4.729 -13.532 1.00 98.00 184 VAL A CA 1
ATOM 1433 C C . VAL A 1 184 ? 0.291 -3.602 -12.929 1.00 98.00 184 VAL A C 1
ATOM 1435 O O . VAL A 1 184 ? -0.932 -3.710 -12.885 1.00 98.00 184 VAL A O 1
ATOM 1438 N N . GLY A 1 185 ? 0.920 -2.484 -12.551 1.00 97.12 185 GLY A N 1
ATOM 1439 C CA . GLY A 1 185 ? 0.242 -1.261 -12.125 1.00 97.12 185 GLY A CA 1
ATOM 1440 C C . GLY A 1 185 ? -0.658 -0.677 -13.214 1.00 97.12 185 GLY A C 1
ATOM 1441 O O . GLY A 1 185 ? -1.838 -0.436 -12.964 1.00 97.12 185 GLY A O 1
ATOM 1442 N N . LEU A 1 186 ? -0.137 -0.497 -14.433 1.00 95.50 186 LEU A N 1
ATOM 1443 C CA . LEU A 1 186 ? -0.931 -0.033 -15.578 1.00 95.50 186 LEU A CA 1
ATOM 1444 C C . LEU A 1 186 ? -2.047 -1.017 -15.932 1.00 95.50 186 LEU A C 1
ATOM 1446 O O . LEU A 1 186 ? -3.189 -0.604 -16.124 1.00 95.50 186 LEU A O 1
ATOM 1450 N N . HIS A 1 187 ? -1.738 -2.315 -15.968 1.00 95.75 187 HIS A N 1
ATOM 1451 C CA . HIS A 1 187 ? -2.730 -3.355 -16.225 1.00 95.75 187 HIS A CA 1
ATOM 1452 C C . HIS A 1 187 ? -3.872 -3.314 -15.197 1.00 95.75 187 HIS A C 1
ATOM 1454 O O . HIS A 1 187 ? -5.040 -3.369 -15.572 1.00 95.75 187 HIS A O 1
ATOM 1460 N N . ALA A 1 188 ? -3.552 -3.164 -13.908 1.00 94.75 188 ALA A N 1
ATOM 1461 C CA . ALA A 1 188 ? -4.547 -3.108 -12.843 1.00 94.75 188 ALA A CA 1
ATOM 1462 C C . ALA A 1 188 ? -5.413 -1.840 -12.897 1.00 94.75 188 ALA A C 1
ATOM 1464 O O . ALA A 1 188 ? -6.604 -1.909 -12.587 1.00 94.75 188 ALA A O 1
ATOM 1465 N N . LEU A 1 189 ? -4.849 -0.687 -13.276 1.00 91.31 189 LEU A N 1
ATOM 1466 C CA . LEU A 1 189 ? -5.619 0.548 -13.488 1.00 91.31 189 LEU A CA 1
ATOM 1467 C C . LEU A 1 189 ? -6.609 0.411 -14.654 1.00 91.31 189 LEU A C 1
ATOM 1469 O O . LEU A 1 189 ? -7.686 1.005 -14.611 1.00 91.31 189 LEU A O 1
ATOM 1473 N N . GLY A 1 190 ? -6.272 -0.420 -15.642 1.00 85.81 190 GLY A N 1
ATOM 1474 C CA . GLY A 1 190 ? -7.105 -0.700 -16.802 1.00 85.81 190 GLY A CA 1
ATOM 1475 C C . GLY A 1 190 ? -7.083 0.420 -17.842 1.00 85.81 190 GLY A C 1
ATOM 1476 O O . GLY A 1 190 ? -6.401 1.436 -17.701 1.00 85.81 190 GLY A O 1
ATOM 1477 N N . TRP A 1 191 ? -7.847 0.210 -18.910 1.00 66.81 191 TRP A N 1
ATOM 1478 C CA . TRP A 1 191 ? -8.036 1.152 -20.006 1.00 66.81 191 TRP A CA 1
ATOM 1479 C C . TRP A 1 191 ? -9.488 1.647 -19.989 1.00 66.81 191 TRP A C 1
ATOM 1481 O O . TRP A 1 191 ? -10.420 0.852 -19.853 1.00 66.81 191 TRP A O 1
ATOM 1491 N N . LYS A 1 192 ? -9.677 2.960 -20.088 1.00 54.59 192 LYS A N 1
ATOM 1492 C CA . LYS A 1 192 ? -10.941 3.600 -20.456 1.00 54.59 192 LYS A CA 1
ATOM 1493 C C . LYS A 1 192 ? -10.643 4.650 -21.508 1.00 54.59 192 LYS A C 1
ATOM 1495 O O . LYS A 1 192 ? -9.618 5.345 -21.334 1.00 54.59 192 LYS A O 1
#

Solvent-accessible surface area (backbone atoms only — not comparable to full-atom values): 10921 Å² total; per-residue (Å²): 134,88,71,76,89,76,65,97,78,77,95,73,78,91,70,77,67,76,67,93,49,77,84,71,54,53,73,68,56,49,50,49,52,52,51,40,52,49,28,44,76,42,92,48,67,67,51,19,51,53,35,42,55,45,54,24,67,54,67,85,48,56,89,47,47,70,58,57,51,50,59,33,57,44,45,75,83,37,34,63,38,64,66,60,46,48,41,36,53,48,50,50,50,19,51,75,63,16,89,62,50,85,53,75,78,52,50,60,53,53,49,51,36,34,48,43,61,15,37,50,87,40,61,30,61,73,44,86,86,48,74,56,61,64,50,14,52,52,24,13,49,49,52,27,47,50,45,73,75,40,36,83,81,34,55,87,44,48,65,57,52,51,52,52,34,50,51,44,67,72,37,88,84,58,56,68,66,23,36,49,19,26,52,48,31,50,59,45,62,54,87,132

Mean predicted aligned error: 6.81 Å

Foldseek 3Di:
DPDPPPDPDDDDDDPPPPPPCVVPDDPVLVVLLVQLVCQLQDDDPVSNVVSLQCLQEPLPCQVVVSVLLVLLLCCQVCLQPLSNLLSSLSSLLSNLNRPNYDCQPSLVSSLVSLLCLLAPPGSNVVDVPRPSVVSLLSSLLSNLVSCVSVVVRCVVVPVVLLVVLVVQCVDPPGDVSNVSSSVSNDVNNPDD

InterPro domains:
  IPR011442 TAF6, C-terminal HEAT repeat domain [PF07571] (24-190)
  IPR011442 TAF6, C-terminal HEAT repeat domain [cd08050] (23-192)
  IPR037796 Transcription initiation factor TFIID subunit 6 [PTHR10221] (21-191)
  IPR046344 TAF6, C-terminal HEAT repeat domain superfamily [G3DSA:1.25.40.770] (23-192)

pLDDT: mean 88.4, std 18.74, range [27.45, 98.75]

Radius of gyration: 16.79 Å; Cα contacts (8 Å, |Δi|>4): 193; chains: 1; bounding box: 35×33×48 Å

Sequence (192 aa):
VHVSYLDGKGNLEPQGSVPSAVSTLTDELLKYYQHVTRAVLGDDPQLMKVALQDLQSNSKIAALLPYFVYVVSGVKSVSHDLEQLNRLLHIARSLIQNPFLCLGSYVRSLITSVMYCALEPLAASINPLNDHWTLRDYAAMLLSRIFWSHGDLVSGLYHQILLSLQKVLADPVRPLCSHYGAVVGLHALGWK